Protein 4W5Z (pdb70)

Nearest PDB structures (foldseek):
  4w5z-assembly1_A  TM=1.003E+00  e=8.742E-75  Moritella marina
  4mb5-assembly1_A  TM=9.971E-01  e=8.900E-70  Moritella marina
  4hmc-assembly1_A  TM=9.990E-01  e=1.832E-68  Moritella marina
  3ian-assembly1_A  TM=9.675E-01  e=1.575E-47  Lactococcus lactis subsp. lactis
  4axn-assembly2_B  TM=9.644E-01  e=9.460E-46  Serratia marcescens

Foldseek 3Di:
DDAQDDQFFAEAFEAELDAFDAFPQGWTQGHDQLQVQDLLHQEYEYPAFADDDCVVPQATADDRRCVSVADLVRSLVSQVVSSVSSGAYAHEYADPPRNHADEPVCLVVNLVRRVVCCVSRVHNAYEYEHDPCQLPHHCNLPRVLSNQVVNQVVVVVVPGQRAYEYAAALVQQFAVRSNVSSCVSCPVNHQAYAYALAQPPFDAAQDVPPGRDGLQDQVCLLVRLQPSLVCQCVVPRRGDHDNQLRYAYEAELDCRLGVGRHHPDLVSVLNSQVVCVVVVRHHRYYYYSHSSQLQIAGNVRHGVPNVSCVSGSCVRVVDDGGD

Organism: Moritella marina (NCBI:txid90736)

Sequence (323 aa):
GTITSSQDDDDNNVVVGYWHNWCDGRGYQGGNAPCVELKTTVNPQYNVVNISFMKVYDIAEGRIPTFKLDDPTIALSEAEFIAQIDDTLNSQGRSVLIALGGADAHIELTTRGDEDALAAEIIRLTDLYGFDGLDIDLEQAAITAKDNQFVIPAALKMMVKEEHYRKTGDNFMITMAPEFPYLTANGAYYTPYLTELDGYYDFINPQFYNQGGDGLWIEGVGWIAQNNDALKEEFIYYIADSLINGTRNYHKIPHDKLVFGLPSSNIDAAATGYIQDPQQDLYKAFDRLKAQGQPLRGVMTWSVNWDMGTDAANNSYNQQFIKDYGNFIHNQLPPV

Solvent-accessible surface area: 12689 Å² total; per-residue (Å²): 77,100,31,23,40,21,117,75,13,0,0,0,0,2,0,3,12,82,38,93,17,202,11,129,99,36,1,48,0,38,35,15,54,0,137,75,3,32,89,55,2,20,0,0,0,0,0,22,0,56,9,86,67,149,92,117,34,125,45,0,27,8,112,6,41,103,96,12,90,15,70,66,76,64,0,42,43,6,0,73,63,1,20,96,98,40,10,0,0,0,0,0,0,0,6,75,99,1,112,3,83,0,54,144,50,12,28,94,50,0,6,60,28,1,33,118,0,4,79,86,11,2,1,0,0,0,0,0,13,4,46,124,80,4,3,84,16,136,48,0,50,77,0,0,1,19,0,0,56,76,0,4,82,62,13,94,164,101,72,42,54,0,1,0,0,0,1,0,32,1,31,47,0,38,44,146,12,34,0,12,45,0,3,77,80,0,92,50,51,13,26,1,0,0,0,22,1,8,57,27,27,36,64,16,12,165,11,157,81,62,12,128,0,9,0,74,45,77,92,43,6,31,44,1,0,26,35,0,0,14,0,0,2,57,34,56,101,100,18,42,114,0,40,39,34,53,0,0,1,0,3,2,2,6,76,1,4,3,57,42,6,44,3,110,67,25,93,24,0,66,88,0,12,61,83,0,84,91,75,52,34,54,15,22,1,0,0,0,42,0,0,0,11,1,40,0,26,45,74,79,116,88,73,39,86,59,75,4,2,111,26,6,0,89,40,4,58,122,52,147,82,35,163

Radius of gyration: 18.5 Å; Cα contacts (8 Å, |Δi|>4): 726; chains: 1; bounding box: 41×47×55 Å

Structure (mmCIF, N/CA/C/O backbone):
data_4W5Z
#
_entry.id   4W5Z
#
_cell.length_a   50.691
_cell.length_b   72.686
_cell.length_c   171.169
_cell.angle_alpha   90.000
_cell.angle_beta   90.000
_cell.angle_gamma   90.000
#
_symmetry.space_group_name_H-M   'C 2 2 21'
#
loop_
_entity.id
_entity.type
_entity.pdbx_description
1 polymer 'Chitinase 60'
2 non-polymer 'SODIUM ION'
3 non-polymer (4S)-2-METHYL-2,4-PENTANEDIOL
4 non-polymer 'ACETATE ION'
5 non-polymer 'CHLORIDE ION'
6 water water
#
loop_
_atom_site.group_PDB
_atom_site.id
_atom_site.type_symbol
_atom_site.label_atom_id
_atom_site.label_alt_id
_atom_site.label_comp_id
_atom_site.label_asym_id
_atom_site.label_entity_id
_atom_site.label_seq_id
_atom_site.pdbx_PDB_ins_code
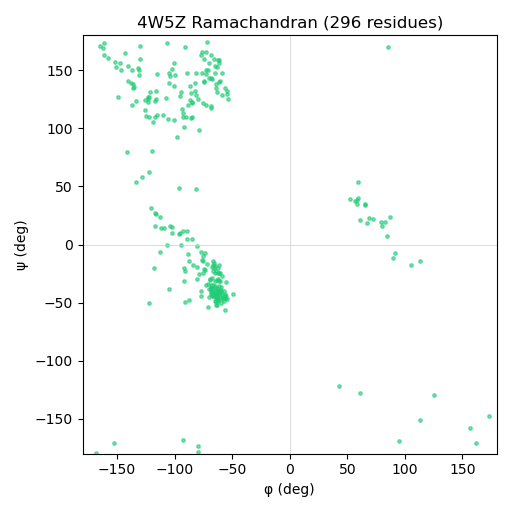_atom_site.Cartn_x
_atom_site.Cartn_y
_atom_site.Cartn_z
_atom_site.occupancy
_atom_site.B_iso_or_equiv
_atom_site.auth_seq_id
_atom_site.auth_comp_id
_atom_site.auth_asym_id
_atom_site.auth_atom_id
_atom_site.pdbx_PDB_model_num
ATOM 1 N N . GLY A 1 23 ? 19.264 11.939 -41.472 1.00 37.37 23 GLY A N 1
ATOM 2 C CA . GLY A 1 23 ? 20.408 12.164 -40.574 1.00 36.65 23 GLY A CA 1
ATOM 3 C C . GLY A 1 23 ? 21.099 10.880 -40.051 1.00 39.58 23 GLY A C 1
ATOM 4 O O . GLY A 1 23 ? 20.885 9.815 -40.621 1.00 44.67 23 GLY A O 1
ATOM 7 N N . THR A 1 24 ? 21.927 10.989 -38.991 1.00 33.16 24 THR A N 1
ATOM 8 C CA . THR A 1 24 ? 22.537 9.824 -38.267 1.00 32.73 24 THR A CA 1
ATOM 9 C C . THR A 1 24 ? 22.127 9.701 -36.816 1.00 28.89 24 THR A C 1
ATOM 10 O O . THR A 1 24 ? 22.258 10.680 -36.041 1.00 27.56 24 THR A O 1
ATOM 21 N N . ILE A 1 25 ? 21.557 8.557 -36.415 1.00 24.11 25 ILE A N 1
ATOM 22 C CA . ILE A 1 25 ? 21.033 8.450 -34.998 1.00 18.85 25 ILE A CA 1
ATOM 23 C C . ILE A 1 25 ? 22.147 8.453 -33.994 1.00 19.58 25 ILE A C 1
ATOM 24 O O . ILE A 1 25 ? 23.028 7.618 -34.022 1.00 22.54 25 ILE A O 1
ATOM 40 N N . THR A 1 26 ? 22.138 9.444 -33.127 1.00 17.62 26 THR A N 1
ATOM 41 C CA . THR A 1 26 ? 23.219 9.730 -32.226 1.00 16.72 26 THR A CA 1
ATOM 42 C C . THR A 1 26 ? 22.631 9.556 -30.791 1.00 16.66 26 THR A C 1
ATOM 43 O O . THR A 1 26 ? 21.814 10.341 -30.357 1.00 18.10 26 THR A O 1
ATOM 54 N N A SER A 1 27 ? 23.032 8.506 -30.089 0.37 16.97 27 SER A N 1
ATOM 55 N N B SER A 1 27 ? 23.037 8.490 -30.107 0.63 17.89 27 SER A N 1
ATOM 56 C CA A SER A 1 27 ? 22.410 8.208 -28.822 0.37 16.65 27 SER A CA 1
ATOM 57 C CA B SER A 1 27 ? 22.443 8.087 -28.857 0.63 17.26 27 SER A CA 1
ATOM 58 C C A SER A 1 27 ? 23.425 8.295 -27.701 0.37 18.42 27 SER A C 1
ATOM 59 C C B SER A 1 27 ? 23.402 8.502 -27.738 0.63 17.18 27 SER A C 1
ATOM 60 O O A SER A 1 27 ? 24.640 8.135 -27.884 0.37 21.21 27 SER A O 1
ATOM 61 O O B SER A 1 27 ? 24.561 8.836 -27.970 0.63 19.58 27 SER A O 1
ATOM 76 N N . GLN A 1 28 ? 22.894 8.522 -26.512 1.00 17.40 28 GLN A N 1
ATOM 77 C CA . GLN A 1 28 ? 23.746 8.807 -25.323 1.00 15.51 28 GLN A CA 1
ATOM 78 C C . GLN A 1 28 ? 24.047 7.635 -24.467 1.00 19.54 28 GLN A C 1
ATOM 79 O O . GLN A 1 28 ? 23.108 7.008 -23.993 1.00 23.87 28 GLN A O 1
ATOM 93 N N . ASP A 1 29 ? 25.313 7.349 -24.223 1.00 19.09 29 ASP A N 1
ATOM 94 C CA A ASP A 1 29 ? 25.677 6.219 -23.406 0.56 23.44 29 ASP A CA 1
ATOM 95 C CA B ASP A 1 29 ? 25.664 6.203 -23.408 0.44 21.27 29 ASP A CA 1
ATOM 96 C C . ASP A 1 29 ? 26.094 6.592 -22.001 1.00 21.07 29 ASP A C 1
ATOM 97 O O . ASP A 1 29 ? 26.301 5.719 -21.137 1.00 25.15 29 ASP A O 1
ATOM 112 N N A ASP A 1 30 ? 26.273 7.875 -21.753 0.52 20.46 30 ASP A N 1
ATOM 113 N N B ASP A 1 30 ? 26.224 7.895 -21.779 0.48 18.44 30 ASP A N 1
ATOM 114 C CA A ASP A 1 30 ? 26.778 8.297 -20.435 0.52 20.48 30 ASP A CA 1
ATOM 115 C CA B ASP A 1 30 ? 26.860 8.453 -20.561 0.48 18.97 30 ASP A CA 1
ATOM 116 C C A ASP A 1 30 ? 25.793 9.293 -19.827 0.52 16.63 30 ASP A C 1
ATOM 117 C C B ASP A 1 30 ? 25.803 9.239 -19.788 0.48 15.49 30 ASP A C 1
ATOM 118 O O A ASP A 1 30 ? 24.608 9.358 -20.252 0.52 18.28 30 ASP A O 1
ATOM 119 O O B ASP A 1 30 ? 24.595 9.124 -20.070 0.48 17.03 30 ASP A O 1
ATOM 136 N N . ASN A 1 31 ? 26.214 10.049 -18.837 1.00 15.85 31 ASN A N 1
ATOM 137 C CA A ASN A 1 31 ? 25.271 10.922 -18.170 0.52 13.75 31 ASN A CA 1
ATOM 138 C CA B ASN A 1 31 ? 25.280 10.939 -18.159 0.48 14.34 31 ASN A CA 1
ATOM 139 C C . ASN A 1 31 ? 24.760 12.006 -19.115 1.00 13.20 31 ASN A C 1
ATOM 140 O O . ASN A 1 31 ? 25.387 12.327 -20.166 1.00 15.21 31 ASN A O 1
ATOM 159 N N . VAL A 1 32 ? 23.632 12.557 -18.751 1.00 13.69 32 VAL A N 1
ATOM 160 C CA . VAL A 1 32 ? 22.959 13.546 -19.571 1.00 13.23 32 VAL A CA 1
ATOM 161 C C . VAL A 1 32 ? 22.548 14.771 -18.869 1.00 13.12 32 VAL A C 1
ATOM 162 O O . VAL A 1 32 ? 22.217 14.704 -17.654 1.00 12.79 32 VAL A O 1
ATOM 175 N N . VAL A 1 33 ? 22.598 15.883 -19.573 1.00 12.62 33 VAL A N 1
ATOM 176 C CA . VAL A 1 33 ? 21.961 17.087 -19.141 1.00 11.31 33 VAL A CA 1
ATOM 177 C C . VAL A 1 33 ? 21.006 17.421 -20.281 1.00 12.31 33 VAL A C 1
ATOM 178 O O . VAL A 1 33 ? 21.437 17.746 -21.397 1.00 12.67 33 VAL A O 1
ATOM 191 N N . VAL A 1 34 ? 19.698 17.278 -20.032 1.00 11.74 34 VAL A N 1
ATOM 192 C CA . VAL A 1 34 ? 18.684 17.378 -21.028 1.00 10.21 34 VAL A CA 1
ATOM 193 C C . VAL A 1 34 ? 18.078 18.775 -20.911 1.00 9.94 34 VAL A C 1
ATOM 194 O O . VAL A 1 34 ? 17.747 19.258 -19.846 1.00 12.02 34 VAL A O 1
ATOM 207 N N . GLY A 1 35 ? 17.867 19.413 -22.065 1.00 10.83 35 GLY A N 1
ATOM 208 C CA . GLY A 1 35 ? 17.148 20.653 -22.099 1.00 11.34 35 GLY A CA 1
ATOM 209 C C . GLY A 1 35 ? 16.135 20.721 -23.215 1.00 10.23 35 GLY A C 1
ATOM 210 O O . GLY A 1 35 ? 16.434 20.315 -24.342 1.00 12.61 35 GLY A O 1
ATOM 214 N N . TYR A 1 36 ? 14.976 21.242 -22.923 1.00 11.18 36 TYR A N 1
ATOM 215 C CA . TYR A 1 36 ? 13.938 21.433 -23.915 1.00 10.23 36 TYR A CA 1
ATOM 216 C C . TYR A 1 36 ? 14.199 22.717 -24.707 1.00 10.35 36 TYR A C 1
ATOM 217 O O . TYR A 1 36 ? 14.636 23.748 -24.167 1.00 12.12 36 TYR A O 1
ATOM 235 N N . TRP A 1 37 ? 13.812 22.689 -25.986 1.00 11.13 37 TRP A N 1
ATOM 236 C CA . TRP A 1 37 ? 13.960 23.803 -26.908 1.00 11.17 37 TRP A CA 1
ATOM 237 C C . TRP A 1 37 ? 12.618 24.167 -27.461 1.00 11.27 37 TRP A C 1
ATOM 238 O O . TRP A 1 37 ? 11.908 23.299 -27.992 1.00 12.65 37 TRP A O 1
ATOM 259 N N . HIS A 1 38 ? 12.224 25.416 -27.274 1.00 11.26 38 HIS A N 1
ATOM 260 C CA . HIS A 1 38 ? 10.901 25.925 -27.672 1.00 12.02 38 HIS A CA 1
ATOM 261 C C . HIS A 1 38 ? 10.791 26.154 -29.168 1.00 12.91 38 HIS A C 1
ATOM 262 O O . HIS A 1 38 ? 11.527 26.956 -29.691 1.00 13.27 38 HIS A O 1
ATOM 276 N N . ASN A 1 39 ? 9.854 25.504 -29.817 1.00 13.31 39 ASN A N 1
ATOM 277 C CA . ASN A 1 39 ? 9.516 25.856 -31.209 1.00 13.56 39 ASN A CA 1
ATOM 278 C C . ASN A 1 39 ? 8.581 27.044 -31.263 1.00 13.86 39 ASN A C 1
ATOM 279 O O . ASN A 1 39 ? 7.574 27.038 -31.957 1.00 14.53 39 ASN A O 1
ATOM 290 N N . TRP A 1 40 ? 8.909 28.110 -30.520 1.00 14.60 40 TRP A N 1
ATOM 291 C CA . TRP A 1 40 ? 8.152 29.352 -30.566 1.00 14.40 40 TRP A CA 1
ATOM 292 C C . TRP A 1 40 ? 9.008 30.415 -29.925 1.00 14.73 40 TRP A C 1
ATOM 293 O O . TRP A 1 40 ? 9.974 30.143 -29.269 1.00 15.16 40 TRP A O 1
ATOM 314 N N . CYS A 1 41 ? 8.537 31.635 -30.070 1.00 14.96 41 CYS A N 1
ATOM 315 C CA . CYS A 1 41 ? 9.273 32.819 -29.585 1.00 16.99 41 CYS A CA 1
ATOM 316 C C . CYS A 1 41 ? 8.566 33.546 -28.499 1.00 17.40 41 CYS A C 1
ATOM 317 O O . CYS A 1 41 ? 7.365 33.673 -28.492 1.00 19.51 41 CYS A O 1
ATOM 324 N N . ASP A 1 42 ? 9.368 34.100 -27.601 1.00 17.40 42 ASP A N 1
ATOM 325 C CA . ASP A 1 42 ? 8.912 35.107 -26.640 1.00 17.91 42 ASP A CA 1
ATOM 326 C C . ASP A 1 42 ? 7.784 34.588 -25.745 1.00 18.90 42 ASP A C 1
ATOM 327 O O . ASP A 1 42 ? 6.726 35.217 -25.560 1.00 21.25 42 ASP A O 1
ATOM 336 N N . GLY A 1 43 ? 8.048 33.459 -25.116 1.00 17.84 43 GLY A N 1
ATOM 337 C CA . GLY A 1 43 ? 7.096 32.979 -24.121 1.00 21.10 43 GLY A CA 1
ATOM 338 C C . GLY A 1 43 ? 7.181 33.798 -22.841 1.00 19.78 43 GLY A C 1
ATOM 339 O O . GLY A 1 43 ? 8.252 34.130 -22.371 1.00 17.27 43 GLY A O 1
ATOM 343 N N . ARG A 1 44 ? 6.057 34.102 -22.220 1.00 20.44 44 ARG A N 1
ATOM 344 C CA . ARG A 1 44 ? 6.028 34.823 -20.965 1.00 21.05 44 ARG A CA 1
ATOM 345 C C . ARG A 1 44 ? 6.168 33.873 -19.768 1.00 18.34 44 ARG A C 1
ATOM 346 O O . ARG A 1 44 ? 5.557 32.867 -19.744 1.00 20.23 44 ARG A O 1
ATOM 367 N N . GLY A 1 45 ? 6.966 34.243 -18.799 1.00 16.12 45 GLY A N 1
ATOM 368 C CA . GLY A 1 45 ? 7.279 33.413 -17.687 1.00 15.42 45 GLY A CA 1
ATOM 369 C C . GLY A 1 45 ? 6.342 33.589 -16.518 1.00 15.40 45 GLY A C 1
ATOM 370 O O . GLY A 1 45 ? 5.531 34.561 -16.410 1.00 17.84 45 GLY A O 1
ATOM 374 N N . TYR A 1 46 ? 6.480 32.696 -15.555 1.00 15.43 46 TYR A N 1
ATOM 375 C CA . TYR A 1 46 ? 5.677 32.725 -14.358 1.00 15.67 46 TYR A CA 1
ATOM 376 C C . TYR A 1 46 ? 5.940 33.944 -13.484 1.00 17.80 46 TYR A C 1
ATOM 377 O O . TYR A 1 46 ? 5.108 34.275 -12.624 1.00 19.31 46 TYR A O 1
ATOM 395 N N . GLN A 1 47 ? 7.082 34.576 -13.653 1.00 16.27 47 GLN A N 1
ATOM 396 C CA . GLN A 1 47 ? 7.356 35.815 -12.946 1.00 17.39 47 GLN A CA 1
ATOM 397 C C . GLN A 1 47 ? 7.537 36.962 -13.903 1.00 17.28 47 GLN A C 1
ATOM 398 O O . GLN A 1 47 ? 8.155 37.957 -13.577 1.00 17.14 47 GLN A O 1
ATOM 412 N N . GLY A 1 48 ? 6.922 36.879 -15.060 1.00 16.35 48 GLY A N 1
ATOM 413 C CA . GLY A 1 48 ? 6.887 37.960 -16.003 1.00 17.20 48 GLY A CA 1
ATOM 414 C C . GLY A 1 48 ? 8.077 38.118 -16.954 1.00 17.05 48 GLY A C 1
ATOM 415 O O . GLY A 1 48 ? 8.108 39.116 -17.711 1.00 18.76 48 GLY A O 1
ATOM 419 N N . GLY A 1 49 ? 9.021 37.150 -16.970 1.00 16.34 49 GLY A N 1
ATOM 420 C CA . GLY A 1 49 ? 10.183 37.169 -17.826 1.00 15.90 49 GLY A CA 1
ATOM 421 C C . GLY A 1 49 ? 9.788 36.707 -19.206 1.00 13.79 49 GLY A C 1
ATOM 422 O O . GLY A 1 49 ? 8.616 36.526 -19.534 1.00 16.17 49 GLY A O 1
ATOM 426 N N . ASN A 1 50 ? 10.817 36.553 -20.018 1.00 14.78 50 ASN A N 1
ATOM 427 C CA . ASN A 1 50 ? 10.655 36.217 -21.414 1.00 15.05 50 ASN A CA 1
ATOM 428 C C . ASN A 1 50 ? 11.637 35.152 -21.827 1.00 14.63 50 ASN A C 1
ATOM 429 O O . ASN A 1 50 ? 12.787 35.249 -21.523 1.00 13.75 50 ASN A O 1
ATOM 440 N N . ALA A 1 51 ? 11.120 34.173 -22.558 1.00 14.10 51 ALA A N 1
ATOM 441 C CA . ALA A 1 51 ? 11.935 33.065 -23.157 1.00 14.66 51 ALA A CA 1
ATOM 442 C C . ALA A 1 51 ? 12.041 33.323 -24.651 1.00 12.83 51 ALA A C 1
ATOM 443 O O . ALA A 1 51 ? 11.055 33.162 -25.356 1.00 14.34 51 ALA A O 1
ATOM 450 N N . PRO A 1 52 ? 13.196 33.718 -25.152 1.00 13.49 52 PRO A N 1
ATOM 451 C CA . PRO A 1 52 ? 13.270 33.976 -26.598 1.00 15.61 52 PRO A CA 1
ATOM 452 C C . PRO A 1 52 ? 13.285 32.680 -27.347 1.00 12.62 52 PRO A C 1
ATOM 453 O O . PRO A 1 52 ? 13.616 31.640 -26.765 1.00 14.60 52 PRO A O 1
ATOM 464 N N . CYS A 1 53 ? 12.950 32.693 -28.608 1.00 15.58 53 CYS A N 1
ATOM 465 C CA . CYS A 1 53 ? 13.403 31.567 -29.446 1.00 15.34 53 CYS A CA 1
ATOM 466 C C . CYS A 1 53 ? 14.912 31.727 -29.617 1.00 14.57 53 CYS A C 1
ATOM 467 O O . CYS A 1 53 ? 15.453 32.841 -29.677 1.00 18.59 53 CYS A O 1
ATOM 474 N N . VAL A 1 54 ? 15.600 30.621 -29.773 1.00 15.18 54 VAL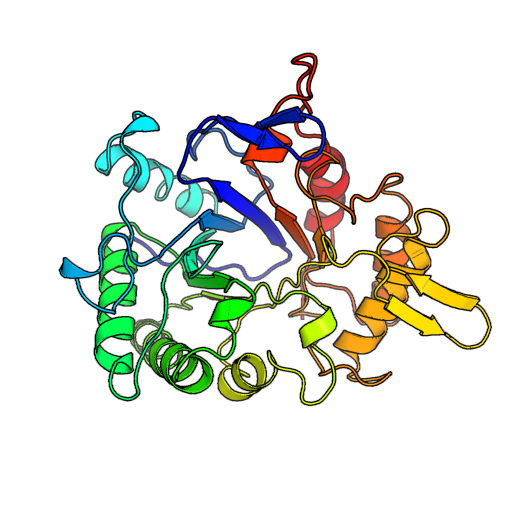 A N 1
ATOM 475 C CA . VAL A 1 54 ? 17.039 30.566 -29.958 1.00 14.80 54 VAL A CA 1
ATOM 476 C C . VAL A 1 54 ? 17.359 29.569 -31.031 1.00 14.12 54 VAL A C 1
ATOM 477 O O . VAL A 1 54 ? 16.622 28.563 -31.198 1.00 14.33 54 VAL A O 1
ATOM 490 N N . GLU A 1 55 ? 18.456 29.792 -31.751 1.00 15.27 55 GLU A N 1
ATOM 491 C CA . GLU A 1 55 ? 18.936 28.804 -32.701 1.00 16.81 55 GLU A CA 1
ATOM 492 C C . GLU A 1 55 ? 19.547 27.616 -31.973 1.00 16.12 55 GLU A C 1
ATOM 493 O O . GLU A 1 55 ? 20.037 27.730 -30.862 1.00 16.17 55 GLU A O 1
ATOM 505 N N . LEU A 1 56 ? 19.475 26.446 -32.552 1.00 15.11 56 LEU A N 1
ATOM 506 C CA . LEU A 1 56 ? 20.078 25.279 -31.894 1.00 15.36 56 LEU A CA 1
ATOM 507 C C . LEU A 1 56 ? 21.546 25.419 -31.699 1.00 15.88 56 LEU A C 1
ATOM 508 O O . LEU A 1 56 ? 22.076 24.964 -30.696 1.00 17.23 56 LEU A O 1
ATOM 524 N N . LYS A 1 57 ? 22.193 26.129 -32.617 1.00 15.56 57 LYS A N 1
ATOM 525 C CA . LYS A 1 57 ? 23.646 26.356 -32.545 1.00 15.89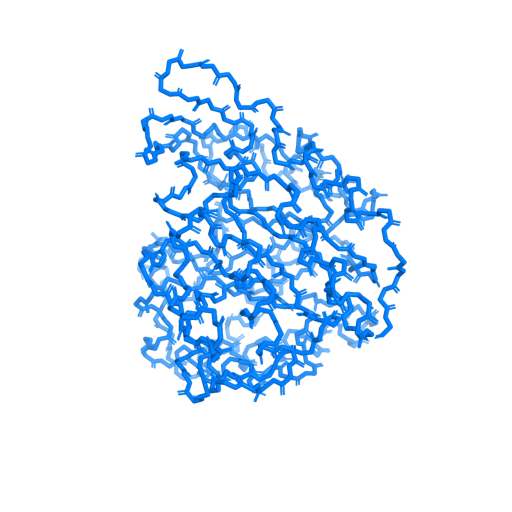 57 LYS A CA 1
ATOM 526 C C . LYS A 1 57 ? 24.066 27.209 -31.403 1.00 16.18 57 LYS A C 1
ATOM 527 O O . LYS A 1 57 ? 25.223 27.234 -31.059 1.00 18.12 57 LYS A O 1
ATOM 546 N N A THR A 1 58 ? 23.105 27.866 -30.784 0.62 15.17 58 THR A N 1
ATOM 547 N N B THR A 1 58 ? 23.145 27.916 -30.782 0.38 16.01 58 THR A N 1
ATOM 548 C CA A THR A 1 58 ? 23.372 28.790 -29.703 0.62 15.15 58 THR A CA 1
ATOM 549 C CA B THR A 1 58 ? 23.549 28.754 -29.671 0.38 15.42 58 THR A CA 1
ATOM 550 C C A THR A 1 58 ? 23.255 28.030 -28.380 0.62 13.73 58 THR A C 1
ATOM 551 C C B THR A 1 58 ? 23.208 28.077 -28.343 0.38 16.11 58 THR A C 1
ATOM 552 O O A THR A 1 58 ? 23.725 28.469 -27.369 0.62 14.84 58 THR A O 1
ATOM 553 O O B THR A 1 58 ? 23.490 28.632 -27.291 0.38 18.55 58 THR A O 1
ATOM 574 N N . VAL A 1 59 ? 22.614 26.884 -28.364 1.00 14.22 59 VAL A N 1
ATOM 575 C CA . VAL A 1 59 ? 22.360 26.199 -27.099 1.00 14.18 59 VAL A CA 1
ATOM 576 C C . VAL A 1 59 ? 23.678 25.705 -26.484 1.00 13.56 59 VAL A C 1
ATOM 577 O O . VAL A 1 59 ? 24.526 25.144 -27.172 1.00 15.09 59 VAL A O 1
ATOM 590 N N . ASN A 1 60 ? 23.850 25.868 -25.208 1.00 13.59 60 ASN A N 1
ATOM 591 C CA . ASN A 1 60 ? 25.079 25.497 -24.572 1.00 13.52 60 ASN A CA 1
ATOM 592 C C . ASN A 1 60 ? 25.419 24.013 -24.827 1.00 13.50 60 ASN A C 1
ATOM 593 O O . ASN A 1 60 ? 24.560 23.164 -24.691 1.00 13.79 60 ASN A O 1
ATOM 604 N N . PRO A 1 61 ? 26.690 23.737 -25.181 1.00 13.16 61 PRO A N 1
ATOM 605 C CA . PRO A 1 61 ? 27.035 22.376 -25.547 1.00 14.02 61 PRO A CA 1
ATOM 606 C C . PRO A 1 61 ? 26.949 21.388 -24.390 1.00 13.23 61 PRO A C 1
ATOM 607 O O . PRO A 1 61 ? 26.889 20.151 -24.662 1.00 15.18 61 PRO A O 1
ATOM 618 N N . GLN A 1 62 ? 26.863 21.869 -23.135 1.00 12.68 62 GLN A N 1
ATOM 619 C CA . GLN A 1 62 ? 26.671 20.917 -22.054 1.00 13.24 62 GLN A CA 1
ATOM 620 C C . GLN A 1 62 ? 25.266 20.370 -21.976 1.00 12.42 62 GLN A C 1
ATOM 621 O O . GLN A 1 62 ? 25.040 19.393 -21.241 1.00 12.84 62 GLN A O 1
ATOM 635 N N . TYR A 1 63 ? 24.323 20.948 -22.735 1.00 11.88 63 TYR A N 1
ATOM 636 C CA . TYR A 1 63 ? 23.079 20.269 -22.985 1.00 10.88 63 TYR A CA 1
ATOM 637 C C . TYR A 1 63 ? 23.315 19.240 -24.050 1.00 11.18 63 TYR A C 1
ATOM 638 O O . TYR A 1 63 ? 23.387 19.573 -25.242 1.00 13.19 63 TYR A O 1
ATOM 656 N N . ASN A 1 64 ? 23.507 17.993 -23.665 1.00 11.84 64 ASN A N 1
ATOM 657 C CA . ASN A 1 64 ? 23.813 16.938 -24.615 1.00 12.09 64 ASN A CA 1
ATOM 658 C C . ASN A 1 64 ? 22.617 16.147 -25.097 1.00 12.27 64 ASN A C 1
ATOM 659 O O . ASN A 1 64 ? 22.778 15.275 -25.953 1.00 13.32 64 ASN A O 1
ATOM 670 N N . VAL A 1 65 ? 21.448 16.488 -24.609 1.00 11.05 65 VAL A N 1
ATOM 671 C CA . VAL A 1 65 ? 20.197 16.060 -25.156 1.00 10.79 65 VAL A CA 1
ATOM 672 C C . VAL A 1 65 ? 19.336 17.319 -25.241 1.00 11.31 65 VAL A C 1
ATOM 673 O O . VAL A 1 65 ? 19.088 17.952 -24.230 1.00 12.46 65 VAL A O 1
ATOM 686 N N . VAL A 1 66 ? 18.855 17.622 -26.446 1.00 11.49 66 VAL A N 1
ATOM 687 C CA . VAL A 1 66 ? 18.046 18.799 -26.636 1.00 10.34 66 VAL A CA 1
ATOM 688 C C . VAL A 1 66 ? 16.730 18.323 -27.234 1.00 11.35 66 VAL A C 1
ATOM 689 O O . VAL A 1 66 ? 16.742 17.628 -28.259 1.00 12.14 66 VAL A O 1
ATOM 702 N N . ASN A 1 67 ? 15.627 18.696 -26.617 1.00 11.06 67 ASN A N 1
ATOM 703 C CA . ASN A 1 67 ? 14.301 18.154 -26.962 1.00 11.17 67 ASN A CA 1
ATOM 704 C C . ASN A 1 67 ? 13.487 19.230 -27.623 1.00 11.51 67 ASN A C 1
ATOM 705 O O . ASN A 1 67 ? 13.024 20.183 -27.008 1.00 11.47 67 ASN A O 1
ATOM 716 N N . ILE A 1 68 ? 13.238 19.011 -28.915 1.00 11.21 68 ILE A N 1
ATOM 717 C CA . ILE A 1 68 ? 12.502 19.931 -29.752 1.00 11.63 68 ILE A CA 1
ATOM 718 C C . ILE A 1 68 ? 11.024 19.870 -29.356 1.00 12.63 68 ILE A C 1
ATOM 719 O O . ILE A 1 68 ? 10.397 18.803 -29.456 1.00 12.80 68 ILE A O 1
ATOM 735 N N . SER A 1 69 ? 10.453 21.003 -28.925 1.00 11.19 69 SER A N 1
ATOM 736 C CA . SER A 1 69 ? 9.159 21.038 -28.318 1.00 11.53 69 SER A CA 1
ATOM 737 C C . SER A 1 69 ? 8.204 21.839 -29.211 1.00 11.22 69 SER A C 1
ATOM 738 O O . SER A 1 69 ? 8.401 23.048 -29.298 1.00 13.68 69 SER A O 1
ATOM 746 N N . PHE A 1 70 ? 7.207 21.247 -29.842 1.00 12.16 70 PHE A N 1
ATOM 747 C CA . PHE A 1 70 ? 6.677 19.914 -29.650 1.00 11.47 70 PHE A CA 1
ATOM 748 C C . PHE A 1 70 ? 6.153 19.340 -30.938 1.00 12.54 70 PHE A C 1
ATOM 749 O O . PHE A 1 70 ? 5.663 20.072 -31.808 1.00 14.19 70 PHE A O 1
ATOM 766 N N . MET A 1 71 ? 6.099 18.042 -30.999 1.00 13.12 71 MET A N 1
ATOM 767 C CA . MET A 1 71 ? 5.321 17.276 -31.962 1.00 12.64 71 MET A CA 1
ATOM 768 C C . MET A 1 71 ? 3.890 17.270 -31.452 1.00 12.91 71 MET A C 1
ATOM 769 O O . MET A 1 71 ? 3.639 16.829 -30.310 1.00 13.52 71 MET A O 1
ATOM 783 N N . LYS A 1 72 ? 2.904 17.693 -32.261 1.00 12.31 72 LYS A N 1
ATOM 784 C CA . LYS A 1 72 ? 1.559 17.915 -31.822 1.00 14.06 72 LYS A CA 1
ATOM 785 C C . LYS A 1 72 ? 0.630 17.932 -33.011 1.00 13.56 72 LYS A C 1
ATOM 786 O O . LYS A 1 72 ? 1.102 17.884 -34.174 1.00 14.17 72 LYS A O 1
ATOM 805 N N . VAL A 1 73 ? -0.677 17.989 -32.771 1.00 14.21 73 VAL A N 1
ATOM 806 C CA . VAL A 1 73 ? -1.601 18.271 -33.830 1.00 15.07 73 VAL A CA 1
ATOM 807 C C . VAL A 1 73 ? -1.741 19.746 -33.957 1.00 14.85 73 VAL A C 1
ATOM 808 O O . VAL A 1 73 ? -2.103 20.472 -32.998 1.00 19.18 73 VAL A O 1
ATOM 821 N N . TYR A 1 74 ? -1.486 20.218 -35.168 1.00 15.83 74 TYR A N 1
ATOM 822 C CA . TYR A 1 74 ? -1.643 21.633 -35.446 1.00 18.25 74 TYR A CA 1
ATOM 823 C C . TYR A 1 74 ? -3.011 22.027 -35.970 1.00 19.17 74 TYR A C 1
ATOM 824 O O . TYR A 1 74 ? -3.431 23.167 -35.774 1.00 21.28 74 TYR A O 1
ATOM 842 N N . ASP A 1 75 ? -3.666 21.159 -36.683 1.00 19.49 75 ASP A N 1
ATOM 843 C CA . ASP A 1 75 ? -4.966 21.463 -37.240 1.00 22.30 75 ASP A CA 1
ATOM 844 C C . ASP A 1 75 ? -5.739 20.185 -37.309 1.00 22.28 75 ASP A C 1
ATOM 845 O O . ASP A 1 75 ? -5.300 19.254 -37.888 1.00 21.72 75 ASP A O 1
ATOM 854 N N . ILE A 1 76 ? -6.920 20.174 -36.763 1.00 23.85 76 ILE A N 1
ATOM 855 C CA . ILE A 1 76 ? -7.705 18.948 -36.811 1.00 27.49 76 ILE A CA 1
ATOM 856 C C . ILE A 1 76 ? -8.000 18.521 -38.240 1.00 23.16 76 ILE A C 1
ATOM 857 O O . ILE A 1 76 ? -8.249 17.324 -38.463 1.00 25.79 76 ILE A O 1
ATOM 873 N N . ALA A 1 77 ? -7.998 19.438 -39.233 1.00 25.00 77 ALA A N 1
ATOM 874 C CA . ALA A 1 77 ? -8.184 19.063 -40.621 1.00 27.51 77 ALA A CA 1
ATOM 875 C C . ALA A 1 77 ? -7.099 18.133 -41.102 1.00 24.75 77 ALA A C 1
ATOM 876 O O . ALA A 1 77 ? -7.274 17.457 -42.119 1.00 26.57 77 ALA A O 1
ATOM 883 N N . GLU A 1 78 ? -5.981 18.081 -40.376 1.00 21.57 78 GLU A N 1
ATOM 884 C CA . GLU A 1 78 ? -4.904 17.189 -40.763 1.00 23.46 78 GLU A CA 1
ATOM 885 C C . GLU A 1 78 ? -5.049 15.813 -40.154 1.00 20.80 78 GLU A C 1
ATOM 886 O O . GLU A 1 78 ? -4.280 14.891 -40.511 1.00 24.92 78 GLU A O 1
ATOM 898 N N . GLY A 1 79 ? -6.017 15.675 -39.247 1.00 19.73 79 GLY A N 1
ATOM 899 C CA . GLY A 1 79 ? -6.295 14.406 -38.601 1.00 20.99 79 GLY A CA 1
ATOM 900 C C . GLY A 1 79 ? -5.618 14.232 -37.302 1.00 18.20 79 GLY A C 1
ATOM 901 O O . GLY A 1 79 ? -4.966 15.154 -36.779 1.00 21.35 79 GLY A O 1
ATOM 905 N N . ARG A 1 80 ? -5.676 13.018 -36.808 1.00 18.09 80 ARG A N 1
ATOM 906 C CA . ARG A 1 80 ? -5.262 12.723 -35.464 1.00 18.32 80 ARG A CA 1
ATOM 907 C C . ARG A 1 80 ? -3.779 12.572 -35.266 1.00 15.06 80 ARG A C 1
ATOM 908 O O . ARG A 1 80 ? -3.321 12.601 -34.132 1.00 16.40 80 ARG A O 1
ATOM 929 N N . ILE A 1 81 ? -3.002 12.324 -36.296 1.00 14.79 81 ILE A N 1
ATOM 930 C CA . ILE A 1 81 ? -1.634 11.929 -36.074 1.00 14.48 81 ILE A CA 1
ATOM 931 C C . ILE A 1 81 ? -0.827 13.201 -35.914 1.00 15.10 81 ILE A C 1
ATOM 932 O O . ILE A 1 81 ? -0.811 14.072 -36.794 1.00 16.54 81 ILE A O 1
ATOM 948 N N . PRO A 1 82 ? -0.132 13.380 -34.790 1.00 14.72 82 PRO A N 1
ATOM 949 C CA . PRO A 1 82 ? 0.667 14.578 -34.595 1.00 14.99 82 PRO A CA 1
ATOM 950 C C . PRO A 1 82 ? 1.872 14.623 -35.526 1.00 15.60 82 PRO A C 1
ATOM 951 O O . PRO A 1 82 ? 2.300 13.601 -36.055 1.00 16.94 82 PRO A O 1
ATOM 962 N N . THR A 1 83 ? 2.441 15.807 -35.665 1.00 14.80 83 THR A N 1
ATOM 963 C CA . THR A 1 83 ? 3.559 16.019 -36.570 1.00 15.04 83 THR A CA 1
ATOM 964 C C . THR A 1 83 ? 4.374 17.163 -36.051 1.00 13.25 83 THR A C 1
ATOM 965 O O . THR A 1 83 ? 4.168 17.645 -34.930 1.00 13.91 83 THR A O 1
ATOM 976 N N . PHE A 1 84 ? 5.311 17.611 -36.832 1.00 14.82 84 PHE A N 1
ATOM 977 C CA . PHE A 1 84 ? 6.194 18.709 -36.478 1.00 14.66 84 PHE A CA 1
ATOM 978 C C . PHE A 1 84 ? 6.325 19.648 -37.636 1.00 14.72 84 PHE A C 1
ATOM 979 O O . PHE A 1 84 ? 6.566 19.201 -38.787 1.00 17.55 84 PHE A O 1
ATOM 996 N N . LYS A 1 85 ? 6.235 20.927 -37.343 1.00 16.06 85 LYS A N 1
ATOM 997 C CA . LYS A 1 85 ? 6.510 21.987 -38.303 1.00 17.85 85 LYS A CA 1
ATOM 998 C C . LYS A 1 85 ? 7.340 23.075 -37.618 1.00 15.98 85 LYS A C 1
ATOM 999 O O . LYS A 1 85 ? 6.883 23.623 -36.608 1.00 15.64 85 LYS A O 1
ATOM 1018 N N . LEU A 1 86 ? 8.530 23.340 -38.133 1.00 15.79 86 LEU A N 1
ATOM 1019 C CA . LEU A 1 86 ? 9.359 24.366 -37.562 1.00 14.76 86 LEU A CA 1
ATOM 1020 C C . LEU A 1 86 ? 8.640 25.680 -37.666 1.00 15.06 86 LEU A C 1
ATOM 1021 O O . LEU A 1 86 ? 8.122 26.076 -38.734 1.00 17.27 86 LEU A O 1
ATOM 1037 N N A ASP A 1 87 ? 8.596 26.408 -36.556 0.50 17.30 87 ASP A N 1
ATOM 1038 N N B ASP A 1 87 ? 8.569 26.426 -36.597 0.50 17.40 87 ASP A N 1
ATOM 1039 C CA A ASP A 1 87 ? 7.846 27.648 -36.561 0.50 18.62 87 ASP A CA 1
ATOM 1040 C CA B ASP A 1 87 ? 7.854 27.684 -36.586 0.50 18.74 87 ASP A CA 1
ATOM 1041 C C A ASP A 1 87 ? 8.589 28.723 -37.354 0.50 18.13 87 ASP A C 1
ATOM 1042 C C B ASP A 1 87 ? 8.617 28.733 -37.403 0.50 18.21 87 ASP A C 1
ATOM 1043 O O A ASP A 1 87 ? 9.736 29.048 -37.022 0.50 19.35 87 ASP A O 1
ATOM 1044 O O B ASP A 1 87 ? 9.734 28.990 -37.175 0.50 19.84 87 ASP A O 1
ATOM 1061 N N . PRO A 1 88 ? 7.944 29.289 -38.390 1.00 21.84 88 PRO A N 1
ATOM 1062 C CA . PRO A 1 88 ? 8.605 30.267 -39.239 1.00 25.84 88 PRO A CA 1
ATOM 1063 C C . PRO A 1 88 ? 9.101 31.507 -38.481 1.00 24.96 88 PRO A C 1
ATOM 1064 O O . PRO A 1 88 ? 9.969 32.229 -38.970 1.00 27.32 88 PRO A O 1
ATOM 1075 N N . THR A 1 89 ? 8.529 31.788 -37.317 1.00 24.20 89 THR A N 1
ATOM 1076 C CA . THR A 1 89 ? 8.909 32.969 -36.571 1.00 24.84 89 THR A CA 1
ATOM 1077 C C . THR A 1 89 ? 10.322 32.894 -36.040 1.00 23.31 89 THR A C 1
ATOM 1078 O O . THR A 1 89 ? 10.927 33.914 -35.746 1.00 25.25 89 THR A O 1
ATOM 1089 N N . ILE A 1 90 ? 10.858 31.702 -35.958 1.00 21.35 90 ILE A N 1
ATOM 1090 C CA . ILE A 1 90 ? 12.253 31.499 -35.510 1.00 22.71 90 ILE A CA 1
ATOM 1091 C C . ILE A 1 90 ? 13.277 31.945 -36.534 1.00 25.98 90 ILE A C 1
ATOM 1092 O O . ILE A 1 90 ? 14.456 32.166 -36.194 1.00 27.94 90 ILE A O 1
ATOM 1108 N N . ALA A 1 91 ? 12.833 32.113 -37.776 1.00 24.67 91 ALA A N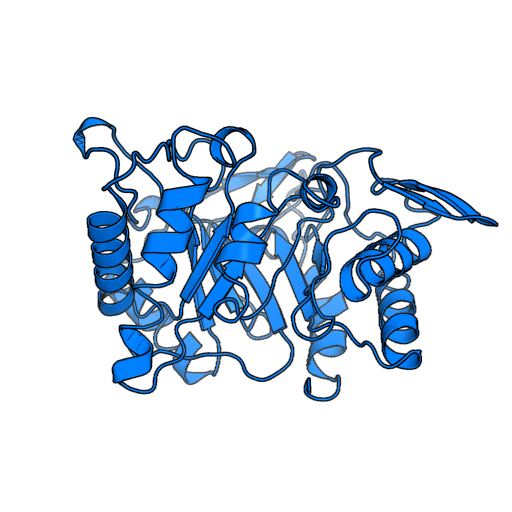 1
ATOM 1109 C CA . ALA A 1 91 ? 13.659 32.759 -38.837 1.00 27.18 91 ALA A CA 1
ATOM 1110 C C . ALA A 1 91 ? 14.857 31.921 -39.141 1.00 29.53 91 ALA A C 1
ATOM 1111 O O . ALA A 1 91 ? 15.954 32.428 -39.401 1.00 34.38 91 ALA A O 1
ATOM 1118 N N . LEU A 1 92 ? 14.632 30.615 -39.057 1.00 27.57 92 LEU A N 1
ATOM 1119 C CA . LEU A 1 92 ? 15.628 29.622 -39.384 1.00 27.16 92 LEU A CA 1
ATOM 1120 C C . LEU A 1 92 ? 14.996 28.761 -40.479 1.00 27.59 92 LEU A C 1
ATOM 1121 O O . LEU A 1 92 ? 13.805 28.360 -40.351 1.00 27.06 92 LEU A O 1
ATOM 1137 N N . SER A 1 93 ? 15.677 28.582 -41.599 1.00 30.06 93 SER A N 1
ATOM 1138 C CA . SER A 1 93 ? 15.121 27.745 -42.643 1.00 28.00 93 SER A CA 1
ATOM 1139 C C . SER A 1 93 ? 15.145 26.268 -42.168 1.00 26.21 93 SER A C 1
ATOM 1140 O O . SER A 1 93 ? 15.894 25.878 -41.296 1.00 23.53 93 SER A O 1
ATOM 1148 N N . GLU A 1 94 ? 14.281 25.447 -42.719 1.00 24.30 94 GLU A N 1
ATOM 1149 C CA . GLU A 1 94 ? 14.372 24.028 -42.406 1.00 22.36 94 GLU A CA 1
ATOM 1150 C C . GLU A 1 94 ? 15.722 23.383 -42.713 1.00 20.63 94 GLU A C 1
ATOM 1151 O O . GLU A 1 94 ? 16.214 22.594 -41.910 1.00 19.55 94 GLU A O 1
ATOM 1163 N N . ALA A 1 95 ? 16.345 23.740 -43.847 1.00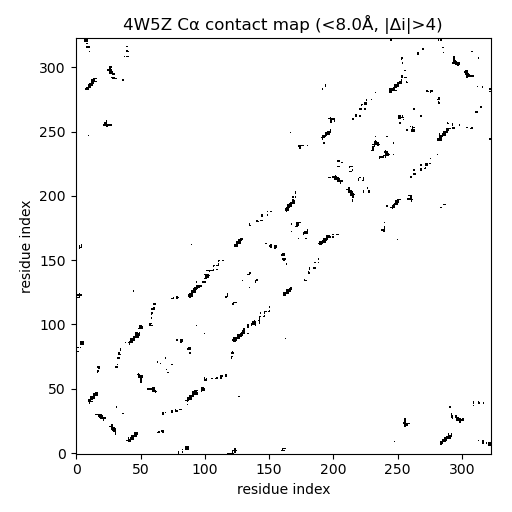 20.19 95 ALA A N 1
ATOM 1164 C CA . ALA A 1 95 ? 17.629 23.197 -44.163 1.00 20.22 95 ALA A CA 1
ATOM 1165 C C . ALA A 1 95 ? 18.628 23.620 -43.105 1.00 19.15 95 ALA A C 1
ATOM 1166 O O . ALA A 1 95 ? 19.491 22.830 -42.703 1.00 19.17 95 ALA A O 1
ATOM 1173 N N . GLU A 1 96 ? 18.575 24.883 -42.635 1.00 21.00 96 GLU A N 1
ATOM 1174 C CA . GLU A 1 96 ? 19.525 25.291 -41.644 1.00 21.42 96 GLU A CA 1
ATOM 1175 C C . GLU A 1 96 ? 19.248 24.616 -40.311 1.00 20.58 96 GLU A C 1
ATOM 1176 O O . GLU A 1 96 ? 20.188 24.253 -39.584 1.00 17.74 96 GLU A O 1
ATOM 1188 N N . PHE A 1 97 ? 17.987 24.444 -39.924 1.00 17.68 97 PHE A N 1
ATOM 1189 C CA . PHE A 1 97 ? 17.659 23.704 -38.718 1.00 16.75 97 PHE A CA 1
ATOM 1190 C C . PHE A 1 97 ? 18.253 22.288 -38.768 1.00 17.02 97 PHE A C 1
ATOM 1191 O O . PHE A 1 97 ? 18.888 21.828 -37.826 1.00 17.66 97 PHE A O 1
ATOM 1208 N N . ILE A 1 98 ? 18.072 21.637 -39.897 1.00 16.41 98 ILE A N 1
ATOM 1209 C CA . ILE A 1 98 ? 18.606 20.288 -40.091 1.00 17.00 98 ILE A CA 1
ATOM 1210 C C . ILE A 1 98 ? 20.133 20.291 -39.997 1.00 15.42 98 ILE A C 1
ATOM 1211 O O . ILE A 1 98 ? 20.756 19.375 -39.416 1.00 17.31 98 ILE A O 1
ATOM 1227 N N . ALA A 1 99 ? 20.788 21.305 -40.604 1.00 15.34 99 ALA A N 1
ATOM 1228 C CA . ALA A 1 99 ? 22.236 21.440 -40.530 1.00 16.65 99 ALA A CA 1
ATOM 1229 C C . ALA A 1 99 ? 22.689 21.597 -39.085 1.00 15.38 99 ALA A C 1
ATOM 1230 O O . ALA A 1 99 ? 23.751 21.105 -38.732 1.00 17.38 99 ALA A O 1
ATOM 1237 N N . GLN A 1 100 ? 21.951 22.364 -38.293 1.00 14.74 100 GLN A N 1
ATOM 1238 C CA . GLN A 1 100 ? 22.322 22.564 -36.896 1.00 15.47 100 GLN A CA 1
ATOM 1239 C C . GLN A 1 100 ? 22.155 21.291 -36.078 1.00 15.26 100 GLN A C 1
ATOM 1240 O O . GLN A 1 100 ? 22.958 21.029 -35.164 1.00 15.30 100 GLN A O 1
ATOM 1254 N N . ILE A 1 101 ? 21.122 20.474 -36.397 1.00 13.81 101 ILE A N 1
ATOM 1255 C CA . ILE A 1 101 ? 20.999 19.156 -35.808 1.00 14.99 101 ILE A CA 1
ATOM 1256 C C . ILE A 1 101 ? 22.237 18.340 -36.137 1.00 15.01 101 ILE A C 1
ATOM 1257 O O . ILE A 1 101 ? 22.785 17.635 -35.292 1.00 15.26 101 ILE A O 1
ATOM 1273 N N A ASP A 1 102 ? 22.606 18.376 -37.419 0.50 16.47 102 ASP A N 1
ATOM 1274 N N B ASP A 1 102 ? 22.654 18.357 -37.400 0.50 16.81 102 ASP A N 1
ATOM 1275 C CA A ASP A 1 102 ? 23.800 17.704 -37.894 0.50 17.12 102 ASP A CA 1
ATOM 1276 C CA B ASP A 1 102 ? 23.837 17.592 -37.777 0.50 19.34 102 ASP A CA 1
ATOM 1277 C C A ASP A 1 102 ? 25.011 18.073 -37.051 0.50 17.31 102 ASP A C 1
ATOM 1278 C C B ASP A 1 102 ? 25.070 18.052 -36.991 0.50 18.86 102 ASP A C 1
ATOM 1279 O O A ASP A 1 102 ? 25.767 17.215 -36.683 0.50 19.07 102 ASP A O 1
ATOM 1280 O O B ASP A 1 102 ? 25.871 17.231 -36.558 0.50 20.97 102 ASP A O 1
ATOM 1297 N N . THR A 1 103 ? 25.193 19.359 -36.796 1.00 16.34 103 THR A N 1
ATOM 1298 C CA . THR A 1 103 ? 26.275 19.857 -35.981 1.00 17.98 103 THR A CA 1
ATOM 1299 C C . THR A 1 103 ? 26.227 19.296 -34.564 1.00 16.16 103 THR A C 1
ATOM 1300 O O . THR A 1 103 ? 27.233 18.861 -34.031 1.00 16.29 103 THR A O 1
ATOM 1311 N N . LEU A 1 104 ? 25.043 19.327 -33.942 1.00 15.38 104 LEU A N 1
ATOM 1312 C CA . LEU A 1 104 ? 24.889 18.779 -32.596 1.00 15.18 104 LEU A CA 1
ATOM 1313 C C . LEU A 1 104 ? 25.291 17.333 -32.588 1.00 15.45 104 LEU A C 1
ATOM 1314 O O . LEU A 1 104 ? 26.031 16.882 -31.729 1.00 14.55 104 LEU A O 1
ATOM 1330 N N . ASN A 1 105 ? 24.837 16.578 -33.583 1.00 15.08 105 ASN A N 1
ATOM 1331 C CA . ASN A 1 105 ? 25.169 15.172 -33.681 1.00 15.12 105 ASN A CA 1
ATOM 1332 C C . ASN A 1 105 ? 26.669 14.974 -33.856 1.00 16.65 105 ASN A C 1
ATOM 1333 O O . ASN A 1 105 ? 27.237 14.046 -33.244 1.00 17.80 105 ASN A O 1
ATOM 1344 N N . SER A 1 106 ? 27.340 15.814 -34.635 1.00 16.28 106 SER A N 1
ATOM 1345 C CA . SER A 1 106 ? 28.804 15.738 -34.765 1.00 18.17 106 SER A CA 1
ATOM 1346 C C . SER A 1 106 ? 29.519 15.986 -33.459 1.00 18.97 106 SER A C 1
ATOM 1347 O O . SER A 1 106 ? 30.635 15.525 -33.283 1.00 22.19 106 SER A O 1
ATOM 1355 N N . GLN A 1 107 ? 28.891 16.697 -32.546 1.00 17.49 107 GLN A N 1
ATOM 1356 C CA . GLN A 1 107 ? 29.442 16.960 -31.224 1.00 18.77 107 GLN A CA 1
ATOM 1357 C C . GLN A 1 107 ? 29.050 15.852 -30.222 1.00 17.41 107 GLN A C 1
ATOM 1358 O O . GLN A 1 107 ? 29.347 15.968 -29.047 1.00 19.34 107 GLN A O 1
ATOM 1372 N N . GLY A 1 108 ? 28.388 14.804 -30.662 1.00 16.16 108 GLY A N 1
ATOM 1373 C CA . GLY A 1 108 ? 27.974 13.764 -29.721 1.00 16.63 108 GLY A CA 1
ATOM 1374 C C . GLY A 1 108 ? 26.746 14.056 -28.939 1.00 15.31 108 GLY A C 1
ATOM 1375 O O . GLY A 1 108 ? 26.510 13.387 -27.939 1.00 20.03 108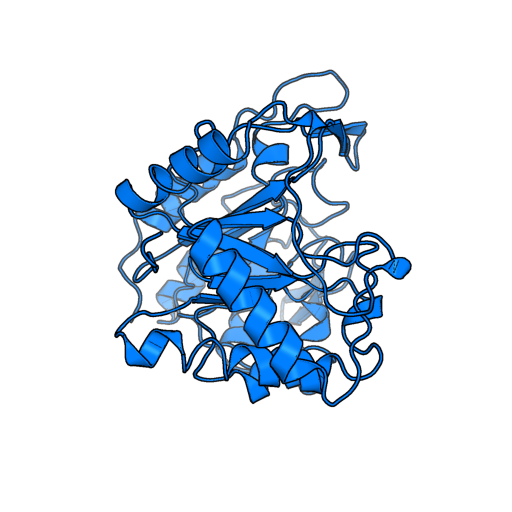 GLY A O 1
ATOM 1379 N N . ARG A 1 109 ? 25.975 15.052 -29.400 1.00 14.38 109 ARG A N 1
ATOM 1380 C CA . ARG A 1 109 ? 24.771 15.473 -28.735 1.00 13.85 109 ARG A CA 1
ATOM 1381 C C . ARG A 1 109 ? 23.550 14.966 -29.472 1.00 13.80 109 ARG A C 1
ATOM 1382 O O . ARG A 1 109 ? 23.547 14.895 -30.696 1.00 15.83 109 ARG A O 1
ATOM 1403 N N . SER A 1 110 ? 22.520 14.627 -28.702 1.00 13.00 110 SER A N 1
ATOM 1404 C CA . SER A 1 110 ? 21.268 14.117 -29.244 1.00 12.39 110 SER A CA 1
ATOM 1405 C C . SER A 1 110 ? 20.217 15.219 -29.312 1.00 12.87 110 SER A C 1
ATOM 1406 O O . SER A 1 110 ? 20.162 16.080 -28.465 1.00 13.59 110 SER A O 1
ATOM 1414 N N . VAL A 1 111 ? 19.397 15.097 -30.347 1.00 13.12 111 VAL A N 1
ATOM 1415 C CA . VAL A 1 111 ? 18.261 15.977 -30.576 1.00 12.29 111 VAL A CA 1
ATOM 1416 C C . VAL A 1 111 ? 17.017 15.087 -30.692 1.00 11.67 111 VAL A C 1
ATOM 1417 O O . VAL A 1 111 ? 16.879 14.312 -31.625 1.00 13.97 111 VAL A O 1
ATOM 1430 N N . LEU A 1 112 ? 16.146 15.161 -29.695 1.00 11.94 112 LEU A N 1
ATOM 1431 C CA . LEU A 1 112 ? 14.904 14.391 -29.655 1.00 12.18 112 LEU A CA 1
ATOM 1432 C C . LEU A 1 112 ? 13.761 15.281 -30.068 1.00 12.14 112 LEU A C 1
ATOM 1433 O O . LEU A 1 112 ? 13.797 16.479 -29.916 1.00 13.52 112 LEU A O 1
ATOM 1449 N N . ILE A 1 113 ? 12.719 14.650 -30.533 1.00 12.52 113 ILE A N 1
ATOM 1450 C CA . ILE A 1 113 ? 11.463 15.300 -30.734 1.00 12.01 113 ILE A CA 1
ATOM 1451 C C . ILE A 1 113 ? 10.631 15.046 -29.495 1.00 11.62 113 ILE A C 1
ATOM 1452 O O . ILE A 1 113 ? 10.452 13.871 -29.119 1.00 12.86 113 ILE A O 1
ATOM 1468 N N . ALA A 1 114 ? 10.067 16.077 -28.864 1.00 12.06 114 ALA A N 1
ATOM 1469 C CA . ALA A 1 114 ? 9.168 15.954 -27.728 1.00 12.06 114 ALA A CA 1
ATOM 1470 C C . ALA A 1 114 ? 7.742 15.928 -28.184 1.00 12.09 114 ALA A C 1
ATOM 1471 O O . ALA A 1 114 ? 7.253 16.867 -28.768 1.00 12.97 114 ALA A O 1
ATOM 1478 N N . LEU A 1 115 ? 7.085 14.803 -27.929 1.00 12.44 115 LEU A N 1
ATOM 1479 C CA . LEU A 1 115 ? 5.674 14.588 -28.264 1.00 12.83 115 LEU A CA 1
ATOM 1480 C C . LEU A 1 115 ? 4.804 15.076 -27.114 1.00 13.58 115 LEU A C 1
ATOM 1481 O O . LEU A 1 115 ? 4.963 14.603 -25.977 1.00 15.23 115 LEU A O 1
ATOM 1497 N N . GLY A 1 116 ? 3.939 16.042 -27.422 1.00 13.90 116 GLY A N 1
ATOM 1498 C CA . GLY A 1 116 ? 2.997 16.495 -26.437 1.00 13.70 116 GLY A CA 1
ATOM 1499 C C . GLY A 1 116 ? 3.056 17.978 -26.214 1.00 12.97 116 GLY A C 1
ATOM 1500 O O . GLY A 1 116 ? 2.930 18.777 -27.134 1.00 13.84 116 GLY A O 1
ATOM 1504 N N . GLY A 1 117 ? 3.162 18.364 -24.936 1.00 14.49 117 GLY A N 1
ATOM 1505 C CA . GLY A 1 117 ? 3.119 19.756 -24.585 1.00 13.39 117 GLY A CA 1
ATOM 1506 C C . GLY A 1 117 ? 1.668 20.225 -24.420 1.00 14.53 117 GLY A C 1
ATOM 1507 O O . GLY A 1 117 ? 0.713 19.518 -24.767 1.00 14.39 117 GLY A O 1
ATOM 1511 N N . ALA A 1 118 ? 1.520 21.413 -23.906 1.00 16.64 118 ALA A N 1
ATOM 1512 C CA . ALA A 1 118 ? 0.224 21.969 -23.707 1.00 16.63 118 ALA A CA 1
ATOM 1513 C C . ALA A 1 118 ? -0.521 22.125 -25.028 1.00 15.59 118 ALA A C 1
ATOM 1514 O O . ALA A 1 118 ? 0.063 22.497 -26.040 1.00 18.10 118 ALA A O 1
ATOM 1521 N N . ASP A 1 119 ? -1.817 21.827 -25.023 1.00 17.25 119 ASP A N 1
ATOM 1522 C CA . ASP A 1 119 ? -2.728 22.100 -26.100 1.00 17.80 119 ASP A CA 1
ATOM 1523 C C . ASP A 1 119 ? -2.268 21.400 -27.375 1.00 18.00 119 ASP A C 1
ATOM 1524 O O . ASP A 1 119 ? -2.335 21.946 -28.454 1.00 20.97 119 ASP A O 1
ATOM 1533 N N . ALA A 1 120 ? -1.786 20.170 -27.209 1.00 15.99 120 ALA A N 1
ATOM 1534 C CA . ALA A 1 120 ? -1.250 19.379 -28.330 1.00 14.60 120 ALA A CA 1
ATOM 1535 C C . ALA A 1 120 ? -2.324 18.638 -29.126 1.00 14.68 120 ALA A C 1
ATOM 1536 O O . ALA A 1 120 ? -2.074 18.162 -30.224 1.00 15.30 120 ALA A O 1
ATOM 1543 N N . HIS A 1 121 ? -3.502 18.493 -28.543 1.00 15.32 121 HIS A N 1
ATOM 1544 C CA . HIS A 1 121 ? -4.596 17.786 -29.196 1.00 17.75 121 HIS A CA 1
ATOM 1545 C C . HIS A 1 121 ? -4.291 16.375 -29.608 1.00 17.46 121 HIS A C 1
ATOM 1546 O O . HIS A 1 121 ? -4.755 15.946 -30.674 1.00 18.97 121 HIS A O 1
ATOM 1560 N N . ILE A 1 122 ? -3.518 15.670 -28.780 1.00 15.36 122 ILE A N 1
ATOM 1561 C CA . ILE A 1 122 ? -3.193 14.310 -29.074 1.00 15.84 122 ILE A CA 1
ATOM 1562 C C . ILE A 1 122 ? -4.211 13.442 -28.387 1.00 14.32 122 ILE A C 1
ATOM 1563 O O . ILE A 1 122 ? -4.254 13.287 -27.156 1.00 15.78 122 ILE A O 1
ATOM 1579 N N . GLU A 1 123 ? -5.058 12.845 -29.198 1.00 15.18 123 GLU A N 1
ATOM 1580 C CA . GLU A 1 123 ? -6.160 12.014 -28.763 1.00 17.00 123 GLU A CA 1
ATOM 1581 C C . GLU A 1 123 ? -6.260 10.833 -29.767 1.00 16.49 123 GLU A C 1
ATOM 1582 O O . GLU A 1 123 ? -7.077 10.850 -30.704 1.00 19.25 123 GLU A O 1
ATOM 1594 N N . LEU A 1 124 ? -5.396 9.845 -29.595 1.00 14.75 124 LEU A N 1
ATOM 1595 C CA . LEU A 1 124 ? -5.207 8.793 -30.570 1.00 15.19 124 LEU A CA 1
ATOM 1596 C C . LEU A 1 124 ? -6.166 7.634 -30.303 1.00 15.48 124 LEU A C 1
ATOM 1597 O O . LEU A 1 124 ? -6.518 7.357 -29.148 1.00 17.94 124 LEU A O 1
ATOM 1613 N N . THR A 1 125 ? -6.589 6.960 -31.364 1.00 15.38 125 THR A N 1
ATOM 1614 C CA A THR A 1 125 ? -7.492 5.838 -31.264 0.65 15.36 125 THR A CA 1
ATOM 1615 C CA B THR A 1 125 ? -7.480 5.837 -31.236 0.35 16.24 125 THR A CA 1
ATOM 1616 C C . THR A 1 125 ? -6.767 4.582 -31.672 1.00 17.77 125 THR A C 1
ATOM 1617 O O . THR A 1 125 ? -5.902 4.614 -32.519 1.00 16.83 125 THR A O 1
ATOM 1636 N N . ARG A 1 126 ? -7.143 3.481 -31.078 1.00 16.15 126 ARG A N 1
ATOM 1637 C CA . ARG A 1 126 ? -6.523 2.204 -31.318 1.00 16.30 126 ARG A CA 1
ATOM 1638 C C . ARG A 1 126 ? -6.560 1.961 -32.803 1.00 16.88 126 ARG A C 1
ATOM 1639 O O . ARG A 1 126 ? -7.527 2.156 -33.432 1.00 18.63 126 ARG A O 1
ATOM 1660 N N . GLY A 1 127 ? -5.421 1.569 -33.306 1.00 16.81 127 GLY A N 1
ATOM 1661 C CA . GLY A 1 127 ? -5.167 1.405 -34.722 1.00 20.38 127 GLY A CA 1
ATOM 1662 C C . GLY A 1 127 ? -4.331 2.496 -35.268 1.00 19.03 127 GLY A C 1
ATOM 1663 O O . GLY A 1 127 ? -3.707 2.313 -36.341 1.00 22.08 127 GLY A O 1
ATOM 1667 N N . ASP A 1 128 ? -4.226 3.603 -34.559 1.00 16.43 128 ASP A N 1
ATOM 1668 C CA . ASP A 1 128 ? -3.403 4.725 -35.037 1.00 16.05 128 ASP A CA 1
ATOM 1669 C C . ASP A 1 128 ? -1.899 4.483 -34.832 1.00 14.50 128 ASP A C 1
ATOM 1670 O O . ASP A 1 128 ? -1.116 5.304 -35.311 1.00 17.02 128 ASP A O 1
ATOM 1679 N N . GLU A 1 129 ? -1.492 3.422 -34.176 1.00 15.25 129 GLU A N 1
ATOM 1680 C CA . GLU A 1 129 ? -0.104 3.239 -33.917 1.00 15.79 129 GLU A CA 1
ATOM 1681 C C . GLU A 1 129 ? 0.774 3.033 -35.117 1.00 16.17 129 GLU A C 1
ATOM 1682 O O . GLU A 1 129 ? 1.894 3.459 -35.108 1.00 17.11 129 GLU A O 1
ATOM 1694 N N . ASP A 1 130 ? 0.243 2.419 -36.156 1.00 17.02 130 ASP A N 1
ATOM 1695 C CA . ASP A 1 130 ? 1.018 2.238 -37.363 1.00 17.19 130 ASP A CA 1
ATOM 1696 C C . ASP A 1 130 ? 1.306 3.594 -38.012 1.00 16.80 130 ASP A C 1
ATOM 1697 O O . ASP A 1 130 ? 2.462 3.883 -38.386 1.00 18.06 130 ASP A O 1
ATOM 1706 N N . ALA A 1 131 ? 0.315 4.479 -38.099 1.00 16.90 131 ALA A N 1
ATOM 1707 C CA . ALA A 1 131 ? 0.508 5.794 -38.700 1.00 15.85 131 ALA A CA 1
ATOM 1708 C C . ALA A 1 131 ? 1.415 6.667 -37.832 1.00 14.79 131 ALA A C 1
ATOM 1709 O O . ALA A 1 131 ? 2.206 7.443 -38.350 1.00 15.76 131 ALA A O 1
ATOM 1716 N N . LEU A 1 132 ? 1.250 6.536 -36.502 1.00 14.42 132 LEU A N 1
ATOM 1717 C CA . LEU A 1 132 ? 2.102 7.347 -35.633 1.00 14.48 132 LEU A CA 1
ATOM 1718 C C . LEU A 1 132 ? 3.542 6.885 -35.781 1.00 14.10 132 LEU A C 1
ATOM 1719 O O . LEU A 1 132 ? 4.436 7.719 -35.889 1.00 14.10 132 LEU A O 1
ATOM 1735 N N . ALA A 1 133 ? 3.783 5.583 -35.783 1.00 14.96 133 ALA A N 1
ATOM 1736 C CA . ALA A 1 133 ? 5.150 5.098 -35.969 1.00 13.76 133 ALA A CA 1
ATOM 1737 C C . ALA A 1 133 ? 5.730 5.575 -37.282 1.00 14.81 133 ALA A C 1
ATOM 1738 O O . ALA A 1 133 ? 6.889 5.994 -37.358 1.00 15.83 133 ALA A O 1
ATOM 1745 N N . ALA A 1 134 ? 4.933 5.504 -38.339 1.00 15.09 134 ALA A N 1
ATOM 1746 C CA . ALA A 1 134 ? 5.401 5.943 -39.630 1.00 14.85 134 ALA A CA 1
ATOM 1747 C C . ALA A 1 134 ? 5.769 7.415 -39.652 1.00 15.41 134 ALA A C 1
ATOM 1748 O O . ALA A 1 134 ? 6.802 7.752 -40.253 1.00 15.84 134 ALA A O 1
ATOM 1755 N N . GLU A 1 135 ? 4.961 8.252 -38.999 1.00 14.42 135 GLU A N 1
ATOM 1756 C CA . GLU A 1 135 ? 5.236 9.681 -38.894 1.00 14.47 135 GLU A CA 1
ATOM 1757 C C . GLU A 1 135 ? 6.496 9.957 -38.095 1.00 13.55 135 GLU A C 1
ATOM 1758 O O . GLU A 1 135 ? 7.326 10.809 -38.449 1.00 14.32 135 GLU A O 1
ATOM 1770 N N . ILE A 1 136 ? 6.669 9.236 -36.993 1.00 14.22 136 ILE A N 1
ATOM 1771 C CA . ILE A 1 136 ? 7.863 9.386 -36.224 1.00 13.46 136 ILE A CA 1
ATOM 1772 C C . ILE A 1 136 ? 9.083 9.068 -37.057 1.00 13.47 136 ILE A C 1
ATOM 1773 O O . ILE A 1 136 ? 10.058 9.782 -37.018 1.00 13.62 136 ILE A O 1
ATOM 1789 N N . ILE A 1 137 ? 9.061 7.966 -37.783 1.00 14.80 137 ILE A N 1
ATOM 1790 C CA . ILE A 1 137 ? 10.183 7.571 -38.604 1.00 14.76 137 ILE A CA 1
ATOM 1791 C C . ILE A 1 137 ? 10.391 8.622 -39.670 1.00 13.39 137 ILE A C 1
ATOM 1792 O O . ILE A 1 137 ? 11.543 8.972 -39.979 1.00 14.44 137 ILE A O 1
ATOM 1808 N N . ARG A 1 138 ? 9.333 9.077 -40.318 1.00 15.38 138 ARG A N 1
ATOM 1809 C CA . ARG A 1 138 ? 9.478 10.086 -41.367 1.00 15.02 138 ARG A CA 1
ATOM 1810 C C . ARG A 1 138 ? 10.184 11.342 -40.877 1.00 13.82 138 ARG A C 1
ATOM 1811 O O . ARG A 1 138 ? 11.150 11.831 -41.509 1.00 15.46 138 ARG A O 1
ATOM 1832 N N . LEU A 1 139 ? 9.764 11.830 -39.704 1.00 13.77 139 LEU A N 1
ATOM 1833 C CA . LEU A 1 139 ? 10.350 13.020 -39.109 1.00 13.75 139 LEU A CA 1
ATOM 1834 C C . LEU A 1 139 ? 11.774 12.776 -38.655 1.00 12.78 139 LEU A C 1
ATOM 1835 O O . LEU A 1 139 ? 12.627 13.623 -38.894 1.00 14.30 139 LEU A O 1
ATOM 1851 N N . THR A 1 140 ? 12.044 11.602 -38.132 1.00 13.76 140 THR A N 1
ATOM 1852 C CA . THR A 1 140 ? 13.359 11.239 -37.668 1.00 13.66 140 THR A CA 1
ATOM 1853 C C . THR A 1 140 ? 14.334 11.228 -38.850 1.00 14.97 140 THR A C 1
ATOM 1854 O O . THR A 1 140 ? 15.424 11.780 -38.774 1.00 16.50 140 THR A O 1
ATOM 1865 N N . ASP A 1 141 ? 13.906 10.630 -39.958 1.00 14.91 141 ASP A N 1
ATOM 1866 C CA . ASP A 1 141 ? 14.764 10.509 -41.112 1.00 16.71 141 ASP A CA 1
ATOM 1867 C C . ASP A 1 141 ? 14.982 11.874 -41.796 1.00 17.32 141 ASP A C 1
ATOM 1868 O O . ASP A 1 141 ? 16.069 12.134 -42.318 1.00 19.55 141 ASP A O 1
ATOM 1877 N N . LEU A 1 142 ? 13.959 12.730 -41.767 1.00 15.37 142 LEU A N 1
ATOM 1878 C CA . LEU A 1 142 ? 13.982 14.053 -42.383 1.00 16.00 142 LEU A CA 1
ATOM 1879 C C . LEU A 1 142 ? 14.899 14.981 -41.605 1.00 14.61 142 LEU A C 1
ATOM 1880 O O . LEU A 1 142 ? 15.794 15.617 -42.177 1.00 17.60 142 LEU A O 1
ATOM 1896 N N . TYR A 1 143 ? 14.683 15.100 -40.304 1.00 14.60 143 TYR A N 1
ATOM 1897 C CA . TYR A 1 143 ? 15.383 16.105 -39.511 1.00 15.98 143 TYR A CA 1
ATOM 1898 C C . TYR A 1 143 ? 16.676 15.635 -38.908 1.00 14.27 143 TYR A C 1
ATOM 1899 O O . TYR A 1 143 ? 17.465 16.424 -38.492 1.00 15.85 143 TYR A O 1
ATOM 1917 N N . GLY A 1 144 ? 16.807 14.332 -38.761 1.00 15.23 144 GLY A N 1
ATOM 1918 C CA . GLY A 1 144 ? 17.928 13.754 -38.077 1.00 14.86 144 GLY A CA 1
ATOM 1919 C C . GLY A 1 144 ? 17.763 13.625 -36.573 1.00 14.29 144 GLY A C 1
ATOM 1920 O O . GLY A 1 144 ? 18.741 13.605 -35.820 1.00 15.68 144 GLY A O 1
ATOM 1924 N N . PHE A 1 145 ? 16.521 13.587 -36.100 1.00 14.76 145 PHE A N 1
ATOM 1925 C CA . PHE A 1 145 ? 16.300 13.397 -34.705 1.00 14.84 145 PHE A CA 1
ATOM 1926 C C . PHE A 1 145 ? 16.870 12.041 -34.267 1.00 14.78 145 PHE A C 1
ATOM 1927 O O . PHE A 1 145 ? 16.983 11.112 -35.037 1.00 15.31 145 PHE A O 1
ATOM 1944 N N . ASP A 1 146 ? 17.163 11.956 -32.989 1.00 12.88 146 ASP A N 1
ATOM 1945 C CA . ASP A 1 146 ? 17.774 10.799 -32.374 1.00 12.63 146 ASP A CA 1
ATOM 1946 C C . ASP A 1 146 ? 16.856 9.976 -31.521 1.00 12.71 146 ASP A C 1
ATOM 1947 O O . ASP A 1 146 ? 17.288 8.962 -30.981 1.00 15.06 146 ASP A O 1
ATOM 1956 N N . GLY A 1 147 ? 15.611 10.390 -31.419 1.00 13.03 147 GLY A N 1
ATOM 1957 C CA . GLY A 1 147 ? 14.713 9.702 -30.555 1.00 12.74 147 GLY A CA 1
ATOM 1958 C C . GLY A 1 147 ? 13.541 10.616 -30.287 1.00 11.78 147 GLY A C 1
ATOM 1959 O O . GLY A 1 147 ? 13.380 11.696 -30.867 1.00 12.91 147 GLY A O 1
ATOM 1963 N N . LEU A 1 148 ? 12.710 10.209 -29.347 1.00 12.63 148 LEU A N 1
ATOM 1964 C CA . LEU A 1 148 ? 11.478 10.869 -28.983 1.00 12.46 148 LEU A CA 1
ATOM 1965 C C . LEU A 1 148 ? 11.310 10.896 -27.458 1.00 11.35 148 LEU A C 1
ATOM 1966 O O . LEU A 1 148 ? 11.567 9.885 -26.790 1.00 13.25 148 LEU A O 1
ATOM 1982 N N . ASP A 1 149 ? 10.848 12.014 -26.944 1.00 12.04 149 ASP A N 1
ATOM 1983 C CA . ASP A 1 149 ? 10.494 12.205 -25.577 1.00 11.45 149 ASP A CA 1
ATOM 1984 C C . ASP A 1 149 ? 8.989 12.272 -25.430 1.00 11.45 149 ASP A C 1
ATOM 1985 O O . ASP A 1 149 ? 8.344 13.067 -26.136 1.00 12.96 149 ASP A O 1
ATOM 1994 N N . ILE A 1 150 ? 8.378 11.450 -24.567 1.00 11.81 150 ILE A N 1
ATOM 1995 C CA . ILE A 1 150 ? 6.932 11.514 -24.317 1.00 11.73 150 ILE A CA 1
ATOM 1996 C C . ILE A 1 150 ? 6.698 12.539 -23.266 1.00 12.68 150 ILE A C 1
ATOM 1997 O O . ILE A 1 150 ? 7.074 12.351 -22.109 1.00 12.80 150 ILE A O 1
ATOM 2013 N N . ASP A 1 151 ? 6.133 13.660 -23.675 1.00 12.61 151 ASP A N 1
ATOM 2014 C CA . ASP A 1 151 ? 5.894 14.772 -22.753 1.00 13.93 151 ASP A CA 1
ATOM 2015 C C . ASP A 1 151 ? 4.426 15.259 -22.812 1.00 13.62 151 ASP A C 1
ATOM 2016 O O . ASP A 1 151 ? 4.138 16.406 -23.134 1.00 14.93 151 ASP A O 1
ATOM 2025 N N . LEU A 1 152 ? 3.506 14.349 -22.543 1.00 14.26 152 LEU A N 1
ATOM 2026 C CA . LEU A 1 152 ? 2.123 14.643 -22.638 1.00 13.26 152 LEU A CA 1
ATOM 2027 C C . LEU A 1 152 ? 1.632 15.593 -21.544 1.00 15.55 152 LEU A C 1
ATOM 2028 O O . LEU A 1 152 ? 2.082 15.527 -20.388 1.00 17.75 152 LEU A O 1
ATOM 2044 N N . GLU A 1 153 ? 0.716 16.462 -21.938 1.00 14.85 153 GLU A N 1
ATOM 2045 C CA . GLU A 1 153 ? 0.060 17.311 -20.956 1.00 16.33 153 GLU A CA 1
ATOM 2046 C C . GLU A 1 153 ? -0.902 16.458 -20.138 1.00 16.51 153 GLU A C 1
ATOM 2047 O O . GLU A 1 153 ? -1.267 15.328 -20.545 1.00 15.82 153 GLU A O 1
ATOM 2059 N N . GLN A 1 154 ? -1.385 16.948 -19.021 1.00 18.93 154 GLN A N 1
ATOM 2060 C CA . GLN A 1 154 ? -2.181 16.161 -18.105 1.00 21.40 154 GLN A CA 1
ATOM 2061 C C . GLN A 1 154 ? -3.398 15.539 -18.768 1.00 20.95 154 GLN A C 1
ATOM 2062 O O . GLN A 1 154 ? -3.672 14.330 -18.584 1.00 22.80 154 GLN A O 1
ATOM 2076 N N . ALA A 1 155 ? -4.117 16.315 -19.588 1.00 22.26 155 ALA A N 1
ATOM 2077 C CA . ALA A 1 155 ? -5.288 15.820 -20.268 1.00 23.67 155 ALA A CA 1
ATOM 2078 C C . ALA A 1 155 ? -5.004 14.739 -21.268 1.00 22.60 155 ALA A C 1
ATOM 2079 O O . ALA A 1 155 ? -5.895 13.964 -21.610 1.00 29.79 155 ALA A O 1
ATOM 2086 N N . ALA A 1 156 ? -3.766 14.618 -21.682 1.00 18.54 156 ALA A N 1
ATOM 2087 C CA . ALA A 1 156 ? -3.420 13.650 -22.712 1.00 17.56 156 ALA A CA 1
ATOM 2088 C C . ALA A 1 156 ? -3.006 12.312 -22.146 1.00 15.50 156 ALA A C 1
ATOM 2089 O O . ALA A 1 156 ? -3.045 11.315 -22.825 1.00 16.17 156 ALA A O 1
ATOM 2096 N N . ILE A 1 157 ? -2.602 12.270 -20.891 1.00 15.44 157 ILE A N 1
ATOM 2097 C CA . ILE A 1 157 ? -2.030 11.055 -20.342 1.00 16.23 157 ILE A CA 1
ATOM 2098 C C . ILE A 1 157 ? -2.998 9.908 -20.501 1.00 14.43 157 ILE A C 1
ATOM 2099 O O . ILE A 1 157 ? -2.587 8.784 -20.749 1.00 15.09 157 ILE A O 1
ATOM 2115 N N . THR A 1 158 ? -4.265 10.157 -20.242 1.00 15.16 158 THR A N 1
ATOM 2116 C CA . THR A 1 158 ? -5.312 9.140 -20.334 1.00 16.40 158 THR A CA 1
ATOM 2117 C C . THR A 1 158 ? -6.373 9.538 -21.341 1.00 17.29 158 THR A C 1
ATOM 2118 O O . THR A 1 158 ? -7.537 9.148 -21.139 1.00 19.85 158 THR A O 1
ATOM 2129 N N . ALA A 1 159 ? -6.027 10.270 -22.386 1.00 15.76 159 ALA A N 1
ATOM 2130 C CA . ALA A 1 159 ? -7.015 10.563 -23.415 1.00 15.96 159 ALA A CA 1
ATOM 2131 C C . ALA A 1 159 ? -7.137 9.434 -24.361 1.00 15.23 159 ALA A C 1
ATOM 2132 O O . ALA A 1 159 ? -6.143 8.863 -24.797 1.00 15.92 159 ALA A O 1
ATOM 2139 N N . LYS A 1 160 ? -8.368 9.143 -24.725 1.00 16.59 160 LYS A N 1
ATOM 2140 C CA . LYS A 1 160 ? -8.690 8.126 -25.729 1.00 17.09 160 LYS A CA 1
ATOM 2141 C C . LYS A 1 160 ? -7.868 6.905 -25.547 1.00 15.22 160 LYS A C 1
ATOM 2142 O O . LYS A 1 160 ? -7.908 6.299 -24.478 1.00 16.55 160 LYS A O 1
ATOM 2161 N N . ASP A 1 161 ? -7.088 6.492 -26.550 1.00 14.27 161 ASP A N 1
ATOM 2162 C CA . ASP A 1 161 ? -6.285 5.291 -26.446 1.00 13.36 161 ASP A CA 1
ATOM 2163 C C . ASP A 1 161 ? -4.790 5.603 -26.422 1.00 13.76 161 ASP A C 1
ATOM 2164 O O . ASP A 1 161 ? -3.989 4.735 -26.775 1.00 15.86 161 ASP A O 1
ATOM 2173 N N . ASN A 1 162 ? -4.431 6.813 -26.026 1.00 13.88 162 ASN A N 1
ATOM 2174 C CA . ASN A 1 162 ? -3.048 7.223 -25.926 1.00 13.38 162 ASN A CA 1
ATOM 2175 C C . ASN A 1 162 ? -2.175 6.218 -25.163 1.00 13.30 162 ASN A C 1
ATOM 2176 O O . ASN A 1 162 ? -1.053 5.902 -25.625 1.00 13.54 162 ASN A O 1
ATOM 2187 N N . GLN A 1 163 ? -2.691 5.683 -24.040 1.00 13.25 163 GLN A N 1
ATOM 2188 C CA . GLN A 1 163 ? -1.852 4.793 -23.239 1.00 14.00 163 GLN A CA 1
ATOM 2189 C C . GLN A 1 163 ? -1.495 3.516 -23.970 1.00 13.21 163 GLN A C 1
ATOM 2190 O O . GLN A 1 163 ? -0.525 2.874 -23.645 1.00 15.50 163 GLN A O 1
ATOM 2204 N N . PHE A 1 164 ? -2.316 3.119 -24.937 1.00 14.15 164 PHE A N 1
ATOM 2205 C CA . PHE A 1 164 ? -2.032 1.965 -25.766 1.00 13.34 164 PHE A CA 1
ATOM 2206 C C . PHE A 1 164 ? -1.246 2.348 -27.039 1.00 13.21 164 PHE A C 1
ATOM 2207 O O . PHE A 1 164 ? -0.210 1.724 -27.384 1.00 14.21 164 PHE A O 1
ATOM 2224 N N . VAL A 1 165 ? -1.750 3.372 -27.738 1.00 13.71 165 VAL A N 1
ATOM 2225 C CA . VAL A 1 165 ? -1.202 3.719 -29.044 1.00 13.74 165 VAL A CA 1
ATOM 2226 C C . VAL A 1 165 ? 0.239 4.173 -28.963 1.00 13.28 165 VAL A C 1
ATOM 2227 O O . VAL A 1 165 ? 1.069 3.830 -29.831 1.00 15.24 165 VAL A O 1
ATOM 2240 N N . ILE A 1 166 ? 0.542 5.057 -28.032 1.00 12.53 166 ILE A N 1
ATOM 2241 C CA . ILE A 1 166 ? 1.837 5.697 -28.021 1.00 13.67 166 ILE A CA 1
ATOM 2242 C C . ILE A 1 166 ? 2.928 4.620 -27.752 1.00 13.26 166 ILE A C 1
ATOM 2243 O O . ILE A 1 166 ? 3.880 4.541 -28.489 1.00 13.50 166 ILE A O 1
ATOM 2259 N N . PRO A 1 167 ? 2.754 3.782 -26.746 1.00 13.17 167 PRO A N 1
ATOM 2260 C CA . PRO A 1 167 ? 3.735 2.714 -26.608 1.00 13.91 167 PRO A CA 1
ATOM 2261 C C . PRO A 1 167 ? 3.801 1.775 -27.738 1.00 15.21 167 PRO A C 1
ATOM 2262 O O . PRO A 1 167 ? 4.910 1.359 -28.151 1.00 16.38 167 PRO A O 1
ATOM 2273 N N . ALA A 1 168 ? 2.672 1.389 -28.318 1.00 13.85 168 ALA A N 1
ATOM 2274 C CA . ALA A 1 168 ? 2.701 0.460 -29.434 1.00 16.08 168 ALA A CA 1
ATOM 2275 C C . ALA A 1 168 ? 3.467 1.036 -30.613 1.00 13.91 168 ALA A C 1
ATOM 2276 O O . ALA A 1 168 ? 4.253 0.367 -31.269 1.00 16.46 168 ALA A O 1
ATOM 2283 N N . ALA A 1 169 ? 3.277 2.315 -30.893 1.00 14.47 169 ALA A N 1
ATOM 2284 C CA . ALA A 1 169 ? 3.941 2.990 -31.982 1.00 13.96 169 ALA A CA 1
ATOM 2285 C C . ALA A 1 169 ? 5.444 2.996 -31.726 1.00 13.72 169 ALA A C 1
ATOM 2286 O O . ALA A 1 169 ? 6.286 2.676 -32.564 1.00 15.08 169 ALA A O 1
ATOM 2293 N N . LEU A 1 170 ? 5.827 3.342 -30.480 1.00 13.92 170 LEU A N 1
ATOM 2294 C CA . LEU A 1 170 ? 7.237 3.497 -30.154 1.00 14.07 170 LEU A CA 1
ATOM 2295 C C . LEU A 1 170 ? 8.007 2.204 -30.145 1.00 14.93 170 LEU A C 1
ATOM 2296 O O . LEU A 1 170 ? 9.197 2.184 -30.510 1.00 15.66 170 LEU A O 1
ATOM 2312 N N . LYS A 1 171 ? 7.339 1.093 -29.830 1.00 15.08 171 LYS A N 1
ATOM 2313 C CA . LYS A 1 171 ? 7.997 -0.199 -29.926 1.00 15.35 171 LYS A CA 1
ATOM 2314 C C . LYS A 1 171 ? 8.310 -0.479 -31.368 1.00 16.72 171 LYS A C 1
ATOM 2315 O O . LYS A 1 171 ? 9.394 -0.996 -31.650 1.00 17.73 171 LYS A O 1
ATOM 2334 N N . MET A 1 172 ? 7.378 -0.148 -32.271 1.00 16.22 172 MET A N 1
ATOM 2335 C CA A MET A 1 172 ? 7.655 -0.367 -33.688 0.52 17.99 172 MET A CA 1
ATOM 2336 C CA B MET A 1 172 ? 7.649 -0.363 -33.689 0.48 18.00 172 MET A CA 1
ATOM 2337 C C . MET A 1 172 ? 8.806 0.482 -34.181 1.00 17.02 172 MET A C 1
ATOM 2338 O O . MET A 1 172 ? 9.635 0.017 -34.983 1.00 18.45 172 MET A O 1
ATOM 2363 N N . VAL A 1 173 ? 8.870 1.738 -33.726 1.00 16.03 173 VAL A N 1
ATOM 2364 C CA . VAL A 1 173 ? 9.975 2.643 -34.092 1.00 14.28 173 VAL A CA 1
ATOM 2365 C C . VAL A 1 173 ? 11.293 2.101 -33.595 1.00 14.98 173 VAL A C 1
ATOM 2366 O O . VAL A 1 173 ? 12.269 2.063 -34.325 1.00 15.53 173 VAL A O 1
ATOM 2379 N N . LYS A 1 174 ? 11.331 1.705 -32.356 1.00 15.40 174 LYS A N 1
ATOM 2380 C CA . LYS A 1 174 ? 12.533 1.204 -31.772 1.00 16.24 174 LYS A CA 1
ATOM 2381 C C . LYS A 1 174 ? 13.041 -0.018 -32.528 1.00 17.01 174 LYS A C 1
ATOM 2382 O O . LYS A 1 174 ? 14.176 -0.049 -32.887 1.00 17.76 174 LYS A O 1
ATOM 2401 N N A GLU A 1 175 ? 12.127 -0.924 -32.879 0.80 17.19 175 GLU A N 1
ATOM 2402 N N B GLU A 1 175 ? 12.108 -0.893 -32.874 0.20 16.87 175 GLU A N 1
ATOM 2403 C CA A GLU A 1 175 ? 12.528 -2.109 -33.622 0.80 19.25 175 GLU A CA 1
ATOM 2404 C CA B GLU A 1 175 ? 12.440 -2.122 -33.563 0.20 16.74 175 GLU A CA 1
ATOM 2405 C C A GLU A 1 175 ? 13.007 -1.759 -35.002 0.80 21.56 175 GLU A C 1
ATOM 2406 C C B GLU A 1 175 ? 12.920 -1.806 -34.999 0.20 16.62 175 GLU A C 1
ATOM 2407 O O A GLU A 1 175 ? 13.996 -2.329 -35.511 0.80 23.38 175 GLU A O 1
ATOM 2408 O O B GLU A 1 175 ? 13.862 -2.419 -35.501 0.20 16.44 175 GLU A O 1
ATOM 2431 N N . HIS A 1 176 ? 12.336 -0.771 -35.606 1.00 20.10 176 HIS A N 1
ATOM 2432 C CA . HIS A 1 176 ? 12.735 -0.324 -36.969 1.00 18.36 176 HIS A CA 1
ATOM 2433 C C . HIS A 1 176 ? 14.189 0.129 -36.985 1.00 18.35 176 HIS A C 1
ATOM 2434 O O . HIS A 1 176 ? 14.915 -0.263 -37.854 1.00 19.59 176 HIS A O 1
ATOM 2448 N N . TYR A 1 177 ? 14.607 0.897 -36.009 1.00 16.59 177 TYR A N 1
ATOM 2449 C CA . TYR A 1 177 ? 15.973 1.402 -36.015 1.00 17.50 177 TYR A CA 1
ATOM 2450 C C . TYR A 1 177 ? 16.928 0.345 -35.508 1.00 18.85 177 TYR A C 1
ATOM 2451 O O . TYR A 1 177 ? 18.067 0.321 -35.900 1.00 19.83 177 TYR A O 1
ATOM 2469 N N . ARG A 1 178 ? 16.489 -0.529 -34.633 1.00 18.29 178 ARG A N 1
ATOM 2470 C CA . ARG A 1 178 ? 17.356 -1.612 -34.160 1.00 20.28 178 ARG A CA 1
ATOM 2471 C C . ARG A 1 178 ? 17.766 -2.462 -35.317 1.00 22.15 178 ARG A C 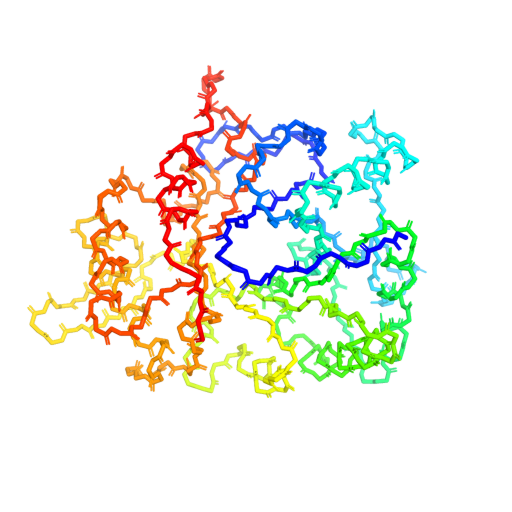1
ATOM 2472 O O . ARG A 1 178 ? 18.883 -2.930 -35.316 1.00 25.32 178 ARG A O 1
ATOM 2493 N N . LYS A 1 179 ? 16.929 -2.611 -36.343 1.00 24.47 179 LYS A N 1
ATOM 2494 C CA . LYS A 1 179 ? 17.270 -3.473 -37.495 1.00 26.79 179 LYS A CA 1
ATOM 2495 C C . LYS A 1 179 ? 18.525 -3.032 -38.161 1.00 26.53 179 LYS A C 1
ATOM 2496 O O . LYS A 1 179 ? 19.236 -3.866 -38.743 1.00 28.26 179 LYS A O 1
ATOM 2515 N N . THR A 1 180 ? 18.831 -1.742 -38.061 1.00 24.95 180 THR A N 1
ATOM 2516 C CA . THR A 1 180 ? 20.022 -1.167 -38.724 1.00 29.67 180 THR A CA 1
ATOM 2517 C C . THR A 1 180 ? 21.075 -0.797 -37.697 1.00 27.64 180 THR A C 1
ATOM 2518 O O . THR A 1 180 ? 22.022 -0.113 -37.998 1.00 31.32 180 THR A O 1
ATOM 2529 N N . GLY A 1 181 ? 20.916 -1.292 -36.481 1.00 27.29 181 GLY A N 1
ATOM 2530 C CA . GLY A 1 181 ? 21.905 -1.127 -35.433 1.00 27.26 181 GLY A CA 1
ATOM 2531 C C . GLY A 1 181 ? 21.868 0.235 -34.764 1.00 26.38 181 GLY A C 1
ATOM 2532 O O . GLY A 1 181 ? 22.874 0.696 -34.170 1.00 28.47 181 GLY A O 1
ATOM 2536 N N . ASP A 1 182 ? 20.763 0.935 -34.891 1.00 24.26 182 ASP A N 1
ATOM 2537 C CA . ASP A 1 182 ? 20.619 2.267 -34.294 1.00 21.93 182 ASP A CA 1
ATOM 2538 C C . ASP A 1 182 ? 19.729 2.153 -33.056 1.00 19.45 182 ASP A C 1
ATOM 2539 O O . ASP A 1 182 ? 18.727 1.444 -33.048 1.00 21.53 182 ASP A O 1
ATOM 2548 N N . ASN A 1 183 ? 20.142 2.890 -32.013 1.00 18.51 183 ASN A N 1
ATOM 2549 C CA . ASN A 1 183 ? 19.354 3.047 -30.786 1.00 17.19 183 ASN A CA 1
ATOM 2550 C C . ASN A 1 183 ? 18.604 4.346 -30.841 1.00 17.44 183 ASN A C 1
ATOM 2551 O O . ASN A 1 183 ? 19.084 5.405 -30.455 1.00 17.56 183 ASN A O 1
ATOM 2562 N N . PHE A 1 184 ? 17.365 4.267 -31.337 1.00 15.09 184 PHE A N 1
ATOM 2563 C CA . PHE A 1 184 ? 16.432 5.389 -31.328 1.00 15.45 184 PHE A CA 1
ATOM 2564 C C . PHE A 1 184 ? 16.074 5.625 -29.859 1.00 13.37 184 PHE A C 1
ATOM 2565 O O . PHE A 1 184 ? 15.534 4.745 -29.205 1.00 15.10 184 PHE A O 1
ATOM 2582 N N . MET A 1 185 ? 16.404 6.791 -29.347 1.00 13.77 185 MET A N 1
ATOM 2583 C CA . MET A 1 185 ? 16.175 7.017 -27.918 1.00 13.34 185 MET A CA 1
ATOM 2584 C C . MET A 1 185 ? 14.703 7.217 -27.611 1.00 12.39 185 MET A C 1
ATOM 2585 O O . MET A 1 185 ? 13.999 7.867 -28.358 1.00 13.23 185 MET A O 1
ATOM 2599 N N . ILE A 1 186 ? 14.259 6.661 -26.502 1.00 12.21 186 ILE A N 1
ATOM 2600 C CA . ILE A 1 186 ? 12.938 6.925 -26.027 1.00 12.49 186 ILE A CA 1
ATOM 2601 C C . ILE A 1 186 ? 13.101 7.414 -24.586 1.00 11.84 186 ILE A C 1
ATOM 2602 O O . ILE A 1 186 ? 13.659 6.721 -23.742 1.00 12.83 186 ILE A O 1
ATOM 2618 N N . THR A 1 187 ? 12.567 8.579 -24.311 1.00 12.23 187 THR A N 1
ATOM 2619 C CA . THR A 1 187 ? 12.577 9.144 -22.970 1.00 11.71 187 THR A CA 1
ATOM 2620 C C . THR A 1 187 ? 11.136 9.602 -22.629 1.00 10.91 187 THR A C 1
ATOM 2621 O O . THR A 1 187 ? 10.255 9.606 -23.512 1.00 11.71 187 THR A O 1
ATOM 2632 N N . MET A 1 188 ? 10.879 9.984 -21.387 1.00 11.14 188 MET A N 1
ATOM 2633 C CA . MET A 1 188 ? 9.558 10.486 -20.979 1.00 11.38 188 MET A CA 1
ATOM 2634 C C . MET A 1 188 ? 9.765 11.503 -19.926 1.00 11.74 188 MET A C 1
ATOM 2635 O O . MET A 1 188 ? 10.663 11.408 -19.111 1.00 11.85 188 MET A O 1
ATOM 2649 N N . ALA A 1 189 ? 8.833 12.448 -19.891 1.00 12.42 189 ALA A N 1
ATOM 2650 C CA . ALA A 1 189 ? 8.794 13.504 -18.911 1.00 12.24 189 ALA A CA 1
ATOM 2651 C C . ALA A 1 189 ? 7.495 13.549 -18.117 1.00 11.45 189 ALA A C 1
ATOM 2652 O O . ALA A 1 189 ? 6.789 14.522 -18.140 1.00 13.03 189 ALA A O 1
ATOM 2659 N N . PRO A 1 190 ? 7.208 12.485 -17.363 1.00 12.32 190 PRO A N 1
ATOM 2660 C CA . PRO A 1 190 ? 5.978 12.471 -16.548 1.00 12.97 190 PRO A CA 1
ATOM 2661 C C . PRO A 1 190 ? 6.077 13.500 -15.417 1.00 12.24 190 PRO A C 1
ATOM 2662 O O . PRO A 1 190 ? 7.128 13.563 -14.783 1.00 13.91 190 PRO A O 1
ATOM 2673 N N . GLU A 1 191 ? 4.990 14.172 -15.090 1.00 13.50 191 GLU A N 1
ATOM 2674 C CA . GLU A 1 191 ? 4.888 14.886 -13.820 1.00 14.71 191 GLU A CA 1
ATOM 2675 C C . GLU A 1 191 ? 4.971 13.858 -12.688 1.00 13.38 191 GLU A C 1
ATOM 2676 O O . GLU A 1 191 ? 4.279 12.850 -12.722 1.00 14.52 191 GLU A O 1
ATOM 2688 N N . PHE A 1 192 ? 5.812 14.101 -11.688 1.00 13.38 192 PHE A N 1
ATOM 2689 C CA . PHE A 1 192 ? 6.119 13.080 -10.704 1.00 14.15 192 PHE A CA 1
ATOM 2690 C C . PHE A 1 192 ? 4.938 12.468 -9.975 1.00 14.75 192 PHE A C 1
ATOM 2691 O O . PHE A 1 192 ? 4.991 11.293 -9.719 1.00 16.15 192 PHE A O 1
ATOM 2708 N N . PRO A 1 193 ? 3.838 13.179 -9.714 1.00 15.29 193 PRO A N 1
ATOM 2709 C CA . PRO A 1 193 ? 2.764 12.527 -8.990 1.00 17.98 193 PRO A CA 1
ATOM 2710 C C . PRO A 1 193 ? 2.076 11.395 -9.714 1.00 18.34 193 PRO A C 1
ATOM 2711 O O . PRO A 1 193 ? 1.405 10.540 -9.100 1.00 23.15 193 PRO A O 1
ATOM 2722 N N . TYR A 1 194 ? 2.302 11.364 -11.005 1.00 16.27 194 TYR A N 1
ATOM 2723 C CA . TYR A 1 194 ? 1.731 10.260 -11.816 1.00 19.35 194 TYR A CA 1
ATOM 2724 C C . TYR A 1 194 ? 2.528 8.997 -11.864 1.00 18.26 194 TYR A C 1
ATOM 2725 O O . TYR A 1 194 ? 2.183 8.085 -12.623 1.00 19.61 194 TYR A O 1
ATOM 2743 N N . LEU A 1 195 ? 3.615 8.997 -11.074 1.00 15.82 195 LEU A N 1
ATOM 2744 C CA . LEU A 1 195 ? 4.535 7.886 -10.942 1.00 15.34 195 LEU A CA 1
ATOM 2745 C C . LEU A 1 195 ? 4.349 7.079 -9.684 1.00 15.43 195 LEU A C 1
ATOM 2746 O O . LEU A 1 195 ? 5.171 6.218 -9.396 1.00 17.66 195 LEU A O 1
ATOM 2762 N N . THR A 1 196 ? 3.239 7.252 -9.016 1.00 16.80 196 THR A N 1
ATOM 2763 C CA . THR A 1 196 ? 2.874 6.336 -7.951 1.00 19.48 196 THR A CA 1
ATOM 2764 C C . THR A 1 196 ? 2.605 4.955 -8.538 1.00 21.05 196 THR A C 1
ATOM 2765 O O . THR A 1 196 ? 2.397 4.793 -9.745 1.00 23.85 196 THR A O 1
ATOM 2776 N N . ALA A 1 197 ? 2.680 3.978 -7.649 1.00 22.29 197 ALA A N 1
ATOM 2777 C CA . ALA A 1 197 ? 2.404 2.641 -8.051 1.00 28.70 197 ALA A CA 1
ATOM 2778 C C . ALA A 1 197 ? 0.992 2.641 -8.703 1.00 35.15 197 ALA A C 1
ATOM 2779 O O . ALA A 1 197 ? 0.009 3.179 -8.137 1.00 39.17 197 ALA A O 1
ATOM 2786 N N . ASN A 1 198 ? 0.911 2.071 -9.877 1.00 33.98 198 ASN A N 1
ATOM 2787 C CA . ASN A 1 198 ? -0.377 2.060 -10.604 1.00 30.69 198 ASN A CA 1
ATOM 2788 C C . ASN A 1 198 ? -0.904 3.496 -10.934 1.00 26.71 198 ASN A C 1
ATOM 2789 O O . ASN A 1 198 ? -2.081 3.690 -11.297 1.00 31.04 198 ASN A O 1
ATOM 2800 N N . GLY A 1 199 ? -0.022 4.477 -10.938 1.00 24.63 199 GLY A N 1
ATOM 2801 C CA . GLY A 1 199 ? -0.400 5.810 -11.370 1.00 25.35 199 GLY A CA 1
ATOM 2802 C C . GLY A 1 199 ? -0.620 5.921 -12.883 1.00 23.12 199 GLY A C 1
ATOM 2803 O O . GLY A 1 199 ? -0.383 4.987 -13.643 1.00 23.39 199 GLY A O 1
ATOM 2807 N N . ALA A 1 200 ? -1.091 7.086 -13.325 1.00 22.57 200 ALA A N 1
ATOM 2808 C CA . ALA A 1 200 ? -1.547 7.219 -14.680 1.00 23.77 200 ALA A CA 1
ATOM 2809 C C . ALA A 1 200 ? -0.424 7.091 -15.675 1.00 21.62 200 ALA A C 1
ATOM 2810 O O . ALA A 1 200 ? -0.715 6.849 -16.869 1.00 21.93 200 ALA A O 1
ATOM 2817 N N . TYR A 1 201 ? 0.811 7.334 -15.298 1.00 20.81 201 TYR A N 1
ATOM 2818 C CA A TYR A 1 201 ? 1.878 7.186 -16.303 0.68 19.87 201 TYR A CA 1
ATOM 2819 C CA B TYR A 1 201 ? 1.856 7.165 -16.227 0.32 18.66 201 TYR A CA 1
ATOM 2820 C C . TYR A 1 201 ? 2.374 5.750 -16.354 1.00 18.13 201 TYR A C 1
ATOM 2821 O O . TYR A 1 201 ? 3.162 5.418 -17.265 1.00 18.50 201 TYR A O 1
ATOM 2854 N N . THR A 1 202 ? 1.992 4.918 -15.421 1.00 18.52 202 THR A N 1
ATOM 2855 C CA . THR A 1 202 ? 2.613 3.618 -15.344 1.00 17.73 202 THR A CA 1
ATOM 2856 C C . THR A 1 202 ? 2.412 2.698 -16.577 1.00 16.78 202 THR A C 1
ATOM 2857 O O . THR A 1 202 ? 3.329 1.990 -16.932 1.00 16.98 202 THR A O 1
ATOM 2868 N N . PRO A 1 203 ? 1.290 2.818 -17.305 1.00 16.06 203 PRO A N 1
ATOM 2869 C CA . PRO A 1 203 ? 1.213 2.018 -18.520 1.00 15.91 203 PRO A CA 1
ATOM 2870 C C . PRO A 1 203 ? 2.313 2.358 -19.546 1.00 16.49 203 PRO A C 1
ATOM 2871 O O . PRO A 1 203 ? 2.801 1.474 -20.224 1.00 16.61 203 PRO A O 1
ATOM 2882 N N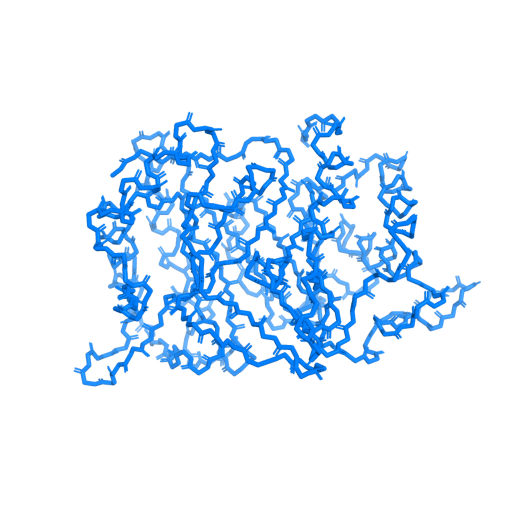 . TYR A 1 204 ? 2.696 3.635 -19.643 1.00 14.19 204 TYR A N 1
ATOM 2883 C CA . TYR A 1 204 ? 3.776 4.015 -20.558 1.00 13.51 204 TYR A CA 1
ATOM 2884 C C . TYR A 1 204 ? 5.053 3.336 -20.134 1.00 14.28 204 TYR A C 1
ATOM 2885 O O . TYR A 1 204 ? 5.823 2.833 -20.946 1.00 15.65 204 TYR A O 1
ATOM 2903 N N . LEU A 1 205 ? 5.319 3.395 -18.834 1.00 14.40 205 LEU A N 1
ATOM 2904 C CA . LEU A 1 205 ? 6.553 2.812 -18.307 1.00 14.31 205 LEU A CA 1
ATOM 2905 C C . LEU A 1 205 ? 6.602 1.329 -18.384 1.00 15.27 205 LEU A C 1
ATOM 2906 O O . LEU A 1 205 ? 7.632 0.784 -18.695 1.00 17.08 205 LEU A O 1
ATOM 2922 N N . THR A 1 206 ? 5.501 0.632 -18.137 1.00 15.71 206 THR A N 1
ATOM 2923 C CA . THR A 1 206 ? 5.559 -0.831 -18.174 1.00 14.74 206 THR A CA 1
ATOM 2924 C C . THR A 1 206 ? 5.580 -1.303 -19.596 1.00 17.51 206 THR A C 1
ATOM 2925 O O . THR A 1 206 ? 6.351 -2.204 -19.908 1.00 18.06 206 THR A O 1
ATOM 2936 N N . GLU A 1 207 ? 4.821 -0.688 -20.480 1.00 15.26 207 GLU A N 1
ATOM 2937 C CA . GLU A 1 207 ? 4.829 -1.133 -21.870 1.00 15.67 207 GLU A CA 1
ATOM 2938 C C . GLU A 1 207 ? 6.198 -0.924 -22.475 1.00 14.96 207 GLU A C 1
ATOM 2939 O O . GLU A 1 207 ? 6.632 -1.719 -23.298 1.00 18.59 207 GLU A O 1
ATOM 2951 N N . LEU A 1 208 ? 6.845 0.158 -22.135 1.00 15.18 208 LEU A N 1
ATOM 2952 C CA . LEU A 1 208 ? 8.143 0.534 -22.757 1.00 13.48 208 LEU A CA 1
ATOM 2953 C C . LEU A 1 208 ? 9.349 0.122 -21.965 1.00 15.09 208 LEU A C 1
ATOM 2954 O O . LEU A 1 208 ? 10.463 0.463 -22.326 1.00 15.49 208 LEU A O 1
ATOM 2970 N N . ASP A 1 209 ? 9.192 -0.676 -20.909 1.00 17.43 209 ASP A N 1
ATOM 2971 C CA . ASP A 1 209 ? 10.338 -1.206 -20.192 1.00 18.53 209 ASP A CA 1
ATOM 2972 C C . ASP A 1 209 ? 11.172 -2.017 -21.196 1.00 17.20 209 ASP A C 1
ATOM 2973 O O . ASP A 1 209 ? 10.647 -2.888 -21.930 1.00 20.28 209 ASP A O 1
ATOM 2982 N N . GLY A 1 210 ? 12.460 -1.708 -21.230 1.00 18.34 210 GLY A N 1
ATOM 2983 C CA . GLY A 1 210 ? 13.389 -2.336 -22.173 1.00 19.92 210 GLY A CA 1
ATOM 2984 C C . GLY A 1 210 ? 13.502 -1.613 -23.483 1.00 20.20 210 GLY A C 1
ATOM 2985 O O . GLY A 1 210 ? 14.358 -1.949 -24.310 1.00 24.78 210 GLY A O 1
ATOM 2989 N N . TYR A 1 211 ? 12.606 -0.677 -23.708 1.00 16.16 211 TYR A N 1
ATOM 2990 C CA . TYR A 1 211 ? 12.652 0.216 -24.851 1.00 16.36 211 TYR A CA 1
ATOM 2991 C C . TYR A 1 211 ? 13.093 1.608 -24.492 1.00 14.91 211 TYR A C 1
ATOM 2992 O O . TYR A 1 211 ? 13.781 2.226 -25.286 1.00 16.61 211 TYR A O 1
ATOM 3010 N N . TYR A 1 212 ? 12.666 2.114 -23.329 1.00 15.29 212 TYR A N 1
ATOM 3011 C CA . TYR A 1 212 ? 13.083 3.472 -22.966 1.00 14.79 212 TYR A CA 1
ATOM 3012 C C . TYR A 1 212 ? 14.531 3.497 -22.486 1.00 14.84 212 TYR A C 1
ATOM 3013 O O . TYR A 1 212 ? 15.028 2.585 -21.843 1.00 16.91 212 TYR A O 1
ATOM 3031 N N . ASP A 1 213 ? 15.156 4.613 -22.775 1.00 13.82 213 ASP A N 1
ATOM 3032 C CA . ASP A 1 213 ? 16.525 4.880 -22.399 1.00 14.18 213 ASP A CA 1
ATOM 3033 C C . ASP A 1 213 ? 16.636 5.498 -21.012 1.00 13.80 213 ASP A C 1
ATOM 3034 O O . ASP A 1 213 ? 17.466 5.098 -20.186 1.00 16.93 213 ASP A O 1
ATOM 3043 N N . PHE A 1 214 ? 15.821 6.513 -20.750 1.00 13.83 214 PHE A N 1
ATOM 3044 C CA . PHE A 1 214 ? 15.721 7.104 -19.417 1.00 13.44 214 PHE A CA 1
ATOM 3045 C C . PHE A 1 214 ? 14.446 7.877 -19.328 1.00 12.10 214 PHE A C 1
ATOM 3046 O O . PHE A 1 214 ? 13.806 8.218 -20.327 1.00 13.01 214 PHE A O 1
ATOM 3063 N N . ILE A 1 215 ? 14.087 8.142 -18.086 1.00 12.22 215 ILE A N 1
ATOM 3064 C CA . ILE A 1 215 ? 12.913 8.896 -17.744 1.00 12.31 215 ILE A CA 1
ATOM 3065 C C . ILE A 1 215 ? 13.416 10.153 -17.056 1.00 12.34 215 ILE A C 1
ATOM 3066 O O . ILE A 1 215 ? 14.244 10.081 -16.182 1.00 12.72 215 ILE A O 1
ATOM 3082 N N . ASN A 1 216 ? 12.915 11.306 -17.455 1.00 11.28 216 ASN A N 1
ATOM 3083 C CA . ASN A 1 216 ? 13.203 12.579 -16.812 1.00 11.82 216 ASN A CA 1
ATOM 3084 C C . ASN A 1 216 ? 11.912 13.199 -16.299 1.00 11.26 216 ASN A C 1
ATOM 3085 O O . ASN A 1 216 ? 11.319 14.072 -16.933 1.00 11.82 216 ASN A O 1
ATOM 3096 N N . PRO A 1 217 ? 11.416 12.763 -15.155 1.00 12.15 217 PRO A N 1
ATOM 3097 C CA . PRO A 1 217 ? 10.207 13.343 -14.623 1.00 11.39 217 PRO A CA 1
ATOM 3098 C C . PRO A 1 217 ? 10.355 14.781 -14.308 1.00 11.67 217 PRO A C 1
ATOM 3099 O O . PRO A 1 217 ? 11.444 15.314 -14.067 1.00 12.00 217 PRO A O 1
ATOM 3110 N N . GLN A 1 218 ? 9.222 15.462 -14.251 1.00 11.70 218 GLN A N 1
ATOM 3111 C CA . GLN A 1 218 ? 9.111 16.882 -13.911 1.00 11.24 218 GLN A CA 1
ATOM 3112 C C . GLN A 1 218 ? 8.926 16.956 -12.399 1.00 11.71 218 GLN A C 1
ATOM 3113 O O . GLN A 1 218 ? 7.876 16.551 -11.893 1.00 13.47 218 GLN A O 1
ATOM 3127 N N . PHE A 1 219 ? 9.938 17.441 -11.696 1.00 12.12 219 PHE A N 1
ATOM 3128 C CA . PHE A 1 219 ? 9.854 17.721 -10.278 1.00 12.92 219 PHE A CA 1
ATOM 3129 C C . PHE A 1 219 ? 9.537 19.140 -10.020 1.00 13.05 219 PHE A C 1
ATOM 3130 O O . PHE A 1 219 ? 10.184 19.804 -9.232 1.00 15.13 219 PHE A O 1
ATOM 3147 N N . TYR A 1 220 ? 8.516 19.634 -10.722 1.00 13.55 220 TYR A N 1
ATOM 3148 C CA . TYR A 1 220 ? 8.169 21.037 -10.718 1.00 14.08 220 TYR A CA 1
ATOM 3149 C C . TYR A 1 220 ? 6.733 21.154 -11.135 1.00 13.82 220 TYR A C 1
ATOM 3150 O O . TYR A 1 220 ? 6.170 20.207 -11.707 1.00 13.92 220 TYR A O 1
ATOM 3168 N N . ASN A 1 221 ? 6.126 22.303 -10.815 1.00 13.62 221 ASN A N 1
ATOM 3169 C CA . ASN A 1 221 ? 4.703 22.635 -11.188 1.00 14.64 221 ASN A CA 1
ATOM 3170 C C . ASN A 1 221 ? 3.673 21.753 -10.487 1.00 15.05 221 ASN A C 1
ATOM 3171 O O . ASN A 1 221 ? 2.547 21.718 -10.911 1.00 17.89 221 ASN A O 1
ATOM 3182 N N . GLN A 1 222 ? 4.079 21.100 -9.407 1.00 15.27 222 GLN A N 1
ATOM 3183 C CA . GLN A 1 222 ? 3.175 20.242 -8.637 1.00 15.33 222 GLN A CA 1
ATOM 3184 C C . GLN A 1 222 ? 2.887 20.798 -7.280 1.00 20.82 222 GLN A C 1
ATOM 3185 O O . GLN A 1 222 ? 2.302 20.117 -6.435 1.00 21.58 222 GLN A O 1
ATOM 3199 N N . GLY A 1 223 ? 3.213 22.042 -7.058 1.00 21.38 223 GLY A N 1
ATOM 3200 C CA . GLY A 1 223 ? 2.755 22.725 -5.849 1.00 24.06 223 GLY A CA 1
ATOM 3201 C C . GLY A 1 223 ? 3.293 22.006 -4.636 1.00 20.69 223 GLY A C 1
ATOM 3202 O O . GLY A 1 223 ? 4.456 21.737 -4.479 1.00 23.98 223 GLY A O 1
ATOM 3206 N N . GLY A 1 224 ? 2.387 21.678 -3.741 1.00 23.60 224 GLY A N 1
ATOM 3207 C CA . GLY A 1 224 ? 2.777 21.066 -2.501 1.00 22.92 224 GLY A CA 1
ATOM 3208 C C . GLY A 1 224 ? 2.775 19.530 -2.487 1.00 22.65 224 GLY A C 1
ATOM 3209 O O . GLY A 1 224 ? 2.912 18.943 -1.423 1.00 23.51 224 GLY A O 1
ATOM 3213 N N . ASP A 1 225 ? 2.659 18.880 -3.622 1.00 19.50 225 ASP A N 1
ATOM 3214 C CA . ASP A 1 225 ? 2.749 17.436 -3.653 1.00 17.69 225 ASP A CA 1
ATOM 3215 C C . ASP A 1 225 ? 4.134 16.999 -3.206 1.00 17.32 225 ASP A C 1
ATOM 3216 O O . ASP A 1 225 ? 5.066 17.738 -3.337 1.00 18.33 225 ASP A O 1
ATOM 3225 N N . GLY A 1 226 ? 4.231 15.797 -2.658 1.00 17.38 226 GLY A N 1
ATOM 3226 C CA . GLY A 1 226 ? 5.478 15.347 -2.091 1.00 18.53 226 GLY A CA 1
ATOM 3227 C C . GLY A 1 226 ? 5.288 14.035 -1.395 1.00 18.62 226 GLY A C 1
ATOM 3228 O O . GLY A 1 226 ? 4.495 13.210 -1.871 1.00 21.15 226 GLY A O 1
ATOM 3232 N N . LEU A 1 227 ? 6.054 13.817 -0.323 1.00 16.86 227 LEU A N 1
ATOM 3233 C CA . LEU A 1 227 ? 6.007 12.517 0.352 1.00 19.51 227 LEU A CA 1
ATOM 3234 C C . LEU A 1 227 ? 6.328 12.714 1.819 1.00 20.06 227 LEU A C 1
ATOM 3235 O O . LEU A 1 227 ? 6.987 13.685 2.217 1.00 19.66 227 LEU A O 1
ATOM 3251 N N . TRP A 1 228 ? 5.809 11.827 2.641 1.00 23.91 228 TRP A N 1
ATOM 3252 C CA . TRP A 1 228 ? 6.075 11.797 4.081 1.00 22.27 228 TRP A CA 1
ATOM 3253 C C . TRP A 1 228 ? 7.192 10.848 4.353 1.00 21.55 228 TRP A C 1
ATOM 3254 O O . TRP A 1 228 ? 7.159 9.692 3.924 1.00 25.64 228 TRP A O 1
ATOM 3275 N N . ILE A 1 229 ? 8.159 11.316 5.125 1.00 23.22 229 ILE A N 1
ATOM 3276 C CA . ILE A 1 229 ? 9.274 10.447 5.540 1.00 25.83 229 ILE A CA 1
ATOM 3277 C C . ILE A 1 229 ? 9.366 10.416 7.067 1.00 32.92 229 ILE A C 1
ATOM 3278 O O . ILE A 1 229 ? 9.490 11.476 7.707 1.00 29.57 229 ILE A O 1
ATOM 3294 N N . GLU A 1 230 ? 9.332 9.205 7.641 1.00 38.73 230 GLU A N 1
ATOM 3295 C CA . GLU A 1 230 ? 9.482 9.006 9.087 1.00 44.55 230 GLU A CA 1
ATOM 3296 C C . GLU A 1 230 ? 10.760 9.693 9.549 1.00 43.96 230 GLU A C 1
ATOM 3297 O O . GLU A 1 230 ? 11.834 9.442 8.977 1.00 42.93 230 GLU A O 1
ATOM 3309 N N . GLY A 1 231 ? 10.643 10.578 10.544 1.00 42.58 231 GLY A N 1
ATOM 3310 C CA . GLY A 1 231 ? 11.777 11.277 11.113 1.00 44.72 231 GLY A CA 1
ATOM 3311 C C . GLY A 1 231 ? 12.132 12.620 10.492 1.00 45.06 231 GLY A C 1
ATOM 3312 O O . GLY A 1 231 ? 13.008 13.347 10.988 1.00 48.78 231 GLY A O 1
ATOM 3316 N N . VAL A 1 232 ? 11.462 12.941 9.398 1.00 35.92 232 VAL A N 1
ATOM 3317 C CA . VAL A 1 232 ? 11.723 14.183 8.677 1.00 33.05 232 VAL A CA 1
ATOM 3318 C C . VAL A 1 232 ? 10.416 14.911 8.645 1.00 34.33 232 VAL A C 1
ATOM 3319 O O . VAL A 1 232 ? 10.346 16.061 9.018 1.00 37.95 232 VAL A O 1
ATOM 3332 N N . GLY A 1 233 ? 9.367 14.214 8.223 1.00 28.24 233 GLY A N 1
ATOM 3333 C CA . GLY A 1 233 ? 8.029 14.774 8.160 1.00 26.24 233 GLY A CA 1
ATOM 3334 C C . GLY A 1 233 ? 7.557 14.908 6.730 1.00 25.50 233 GLY A C 1
ATOM 3335 O O . GLY A 1 233 ? 7.932 14.140 5.876 1.00 21.92 233 GLY A O 1
ATOM 3339 N N . TRP A 1 234 ? 6.703 15.891 6.499 1.00 24.39 234 TRP A N 1
ATOM 3340 C CA . TRP A 1 234 ? 6.100 16.070 5.203 1.00 20.38 234 TRP A CA 1
ATOM 3341 C C . TRP A 1 234 ? 7.043 16.874 4.320 1.00 19.20 234 TRP A C 1
ATOM 3342 O O . TRP A 1 234 ? 7.398 18.017 4.658 1.00 20.68 234 TRP A O 1
ATOM 3363 N N . ILE A 1 235 ? 7.419 16.285 3.181 1.00 18.24 235 ILE A N 1
ATOM 3364 C CA . ILE A 1 235 ? 8.380 16.905 2.318 1.00 18.13 235 ILE A CA 1
ATOM 3365 C C . ILE A 1 235 ? 7.719 17.222 0.985 1.00 18.45 235 ILE A C 1
ATOM 3366 O O . ILE A 1 235 ? 7.482 16.332 0.155 1.00 17.98 235 ILE A O 1
ATOM 3382 N N . ALA A 1 236 ? 7.516 18.532 0.728 1.00 18.02 236 ALA A N 1
ATOM 3383 C CA . ALA A 1 236 ? 6.806 18.985 -0.459 1.00 17.16 236 ALA A CA 1
ATOM 3384 C C . ALA A 1 236 ? 7.735 19.486 -1.529 1.00 14.97 236 ALA A C 1
ATOM 3385 O O . ALA A 1 236 ? 8.806 19.973 -1.207 1.00 15.77 236 ALA A O 1
ATOM 3392 N N . GLN A 1 237 ? 7.320 19.362 -2.772 1.00 14.33 237 GLN A N 1
ATOM 3393 C CA . GLN A 1 237 ? 8.088 19.839 -3.912 1.00 14.49 237 GLN A CA 1
ATOM 3394 C C . GLN A 1 237 ? 8.306 21.352 -3.915 1.00 15.28 237 GLN A C 1
ATOM 3395 O O . GLN A 1 237 ? 9.236 21.842 -4.570 1.00 16.39 237 GLN A O 1
ATOM 3409 N N . ASN A 1 238 ? 7.474 22.090 -3.172 1.00 16.35 238 ASN A N 1
ATOM 3410 C CA . ASN A 1 238 ? 7.628 23.526 -3.111 1.00 16.88 238 ASN A CA 1
ATOM 3411 C C . ASN A 1 238 ? 8.260 24.038 -1.811 1.00 18.01 238 ASN A C 1
ATOM 3412 O O . ASN A 1 238 ? 8.210 25.238 -1.509 1.00 21.86 238 ASN A O 1
ATOM 3423 N N . ASN A 1 239 ? 8.881 23.141 -1.044 1.00 18.00 239 ASN A N 1
ATOM 3424 C CA . ASN A 1 239 ? 9.504 23.564 0.207 1.00 19.50 239 ASN A CA 1
ATOM 3425 C C . ASN A 1 239 ? 11.000 23.714 -0.004 1.00 20.00 239 ASN A C 1
ATOM 3426 O O . ASN A 1 239 ? 11.766 22.726 -0.092 1.00 20.77 239 ASN A O 1
ATOM 3437 N N . ASP A 1 240 ? 11.483 24.949 -0.045 1.00 20.13 240 ASP A N 1
ATOM 3438 C CA . ASP A 1 240 ? 12.883 25.210 -0.301 1.00 20.26 240 ASP A CA 1
ATOM 3439 C C . ASP A 1 240 ? 13.738 24.721 0.867 1.00 22.40 240 ASP A C 1
ATOM 3440 O O . ASP A 1 240 ? 14.885 24.305 0.655 1.00 25.98 240 ASP A O 1
ATOM 3449 N N . ALA A 1 241 ? 13.194 24.709 2.079 1.00 22.06 241 ALA A N 1
ATOM 3450 C CA . ALA A 1 241 ? 14.020 24.403 3.231 1.00 19.99 241 ALA A CA 1
ATOM 3451 C C . ALA A 1 241 ? 14.325 22.921 3.237 1.00 21.74 241 ALA A C 1
ATOM 3452 O O . ALA A 1 241 ? 15.312 22.516 3.874 1.00 27.37 241 ALA A O 1
ATOM 3459 N N . LEU A 1 242 ? 13.523 22.105 2.578 1.00 19.83 242 LEU A N 1
ATOM 3460 C CA . LEU A 1 242 ? 13.727 20.671 2.598 1.00 19.41 242 LEU A CA 1
ATOM 3461 C C . LEU A 1 242 ? 14.057 20.183 1.189 1.00 16.47 242 LEU A C 1
ATOM 3462 O O . LEU A 1 242 ? 13.784 19.055 0.865 1.00 18.35 242 LEU A O 1
ATOM 3478 N N . LYS A 1 243 ? 14.624 21.024 0.347 1.00 17.27 243 LYS A N 1
ATOM 3479 C CA . LYS A 1 243 ? 14.842 20.671 -1.049 1.00 15.52 243 LYS A CA 1
ATOM 3480 C C . LYS A 1 243 ? 15.801 19.456 -1.160 1.00 15.32 243 LYS A C 1
ATOM 3481 O O . LYS A 1 243 ? 15.560 18.544 -1.970 1.00 15.00 243 LYS A O 1
ATOM 3500 N N . GLU A 1 244 ? 16.867 19.383 -0.343 1.00 15.93 244 GLU A N 1
ATOM 3501 C CA . GLU A 1 244 ? 17.781 18.224 -0.423 1.00 15.33 244 GLU A CA 1
ATOM 3502 C C . GLU A 1 244 ? 17.018 16.969 -0.159 1.00 14.35 244 GLU A C 1
ATOM 3503 O O . GLU A 1 244 ? 17.195 15.946 -0.810 1.00 16.23 244 GLU A O 1
ATOM 3515 N N . GLU A 1 245 ? 16.185 17.024 0.900 1.00 15.67 245 GLU A N 1
ATOM 3516 C CA . GLU A 1 245 ? 15.419 15.864 1.313 1.00 16.12 245 GLU A CA 1
ATOM 3517 C C . GLU A 1 245 ? 14.429 15.455 0.241 1.00 15.07 245 GLU A C 1
ATOM 3518 O O . GLU A 1 245 ? 14.190 14.278 -0.005 1.00 17.54 245 GLU A O 1
ATOM 3530 N N . PHE A 1 246 ? 13.735 16.427 -0.330 1.00 15.11 246 PHE A N 1
ATOM 3531 C CA . PHE A 1 246 ? 12.803 16.148 -1.405 1.00 14.29 246 PHE A CA 1
ATOM 3532 C C . PHE A 1 246 ? 13.483 15.446 -2.561 1.00 13.68 246 PHE A C 1
ATOM 3533 O O . PHE A 1 246 ? 13.029 14.378 -2.995 1.00 14.14 246 PHE A O 1
ATOM 3550 N N . ILE A 1 247 ? 14.634 15.962 -3.028 1.00 14.43 247 ILE A N 1
ATOM 3551 C CA . ILE A 1 247 ? 15.363 15.326 -4.137 1.00 13.67 247 ILE A CA 1
ATOM 3552 C C . ILE A 1 247 ? 15.755 13.920 -3.794 1.00 12.38 247 ILE A C 1
ATOM 3553 O O . ILE A 1 247 ? 15.474 12.977 -4.517 1.00 13.93 247 ILE A O 1
ATOM 3569 N N . TYR A 1 248 ? 16.375 13.791 -2.611 1.00 14.68 248 TYR A N 1
ATOM 3570 C CA . TYR A 1 248 ? 16.870 12.519 -2.237 1.00 16.66 248 TYR A CA 1
ATOM 3571 C C . TYR A 1 248 ? 15.745 11.501 -2.091 1.00 13.98 248 TYR A C 1
ATOM 3572 O O . TYR A 1 248 ? 15.842 10.396 -2.620 1.00 15.11 248 TYR A O 1
ATOM 3590 N N . TYR A 1 249 ? 14.722 11.847 -1.311 1.00 14.08 249 TYR A N 1
ATOM 3591 C CA . TYR A 1 249 ? 13.728 10.830 -0.997 1.00 15.29 249 TYR A CA 1
ATOM 3592 C C . TYR A 1 249 ? 12.823 10.487 -2.169 1.00 15.27 249 TYR A C 1
ATOM 3593 O O . TYR A 1 249 ? 12.418 9.333 -2.334 1.00 15.43 249 TYR A O 1
ATOM 3611 N N . ILE A 1 250 ? 12.492 11.472 -2.994 1.00 14.94 250 ILE A N 1
ATOM 3612 C CA . ILE A 1 250 ? 11.645 11.168 -4.148 1.00 14.31 250 ILE A CA 1
ATOM 3613 C C . ILE A 1 250 ? 12.433 10.310 -5.121 1.00 13.10 250 ILE A C 1
ATOM 3614 O O . ILE A 1 250 ? 11.909 9.328 -5.659 1.00 14.19 250 ILE A O 1
ATOM 3630 N N . ALA A 1 251 ? 13.716 10.625 -5.315 1.00 13.51 251 ALA A N 1
ATOM 3631 C CA . ALA A 1 251 ? 14.555 9.770 -6.159 1.00 14.10 251 ALA A CA 1
ATOM 3632 C C . ALA A 1 251 ? 14.789 8.406 -5.579 1.00 13.85 251 ALA A C 1
ATOM 3633 O O . ALA A 1 251 ? 14.671 7.404 -6.278 1.00 14.51 251 ALA A O 1
ATOM 3640 N N . ASP A 1 252 ? 15.050 8.358 -4.288 1.00 15.19 252 ASP A N 1
ATOM 3641 C CA . ASP A 1 252 ? 15.253 7.051 -3.643 1.00 16.13 252 ASP A CA 1
ATOM 3642 C C . ASP A 1 252 ? 14.057 6.164 -3.779 1.00 17.58 252 ASP A C 1
ATOM 3643 O O . ASP A 1 252 ? 14.164 4.942 -3.980 1.00 17.84 252 ASP A O 1
ATOM 3652 N N . SER A 1 253 ? 12.887 6.765 -3.666 1.00 15.63 253 SER A N 1
ATOM 3653 C CA . SER A 1 253 ? 11.637 6.028 -3.811 1.00 17.17 253 SER A CA 1
ATOM 3654 C C . SER A 1 253 ? 11.459 5.457 -5.219 1.00 15.79 253 SER A C 1
ATOM 3655 O O . SER A 1 253 ? 11.142 4.291 -5.427 1.00 16.58 253 SER A O 1
ATOM 3663 N N . LEU A 1 254 ? 11.664 6.313 -6.224 1.00 15.10 254 LEU A N 1
ATOM 3664 C CA . LEU A 1 254 ? 11.557 5.884 -7.594 1.00 14.60 254 LEU A CA 1
ATOM 3665 C C . LEU A 1 254 ? 12.582 4.811 -7.941 1.00 16.96 254 LEU A C 1
ATOM 3666 O O . LEU A 1 254 ? 12.272 3.830 -8.629 1.00 17.04 254 LEU A O 1
ATOM 3682 N N . ILE A 1 255 ? 13.850 4.962 -7.514 1.00 15.35 255 ILE A N 1
ATOM 3683 C CA . ILE A 1 255 ? 14.876 4.052 -7.990 1.00 16.81 255 ILE A CA 1
ATOM 3684 C C . ILE A 1 255 ? 14.796 2.696 -7.300 1.00 18.74 255 ILE A C 1
ATOM 3685 O O . ILE A 1 255 ? 15.405 1.714 -7.746 1.00 19.25 255 ILE A O 1
ATOM 3701 N N . ASN A 1 256 ? 14.027 2.603 -6.215 1.00 17.32 256 ASN A N 1
ATOM 3702 C CA . ASN A 1 256 ? 13.819 1.364 -5.506 1.00 18.78 256 ASN A CA 1
ATOM 3703 C C . ASN A 1 256 ? 12.398 0.854 -5.596 1.00 19.45 256 ASN A C 1
ATOM 3704 O O . ASN A 1 256 ? 12.083 -0.253 -5.112 1.00 22.58 256 ASN A O 1
ATOM 3715 N N . GLY A 1 257 ? 11.493 1.619 -6.172 1.00 18.55 257 GLY A N 1
ATOM 3716 C CA . GLY A 1 257 ? 10.098 1.217 -6.209 1.00 19.77 257 GLY A CA 1
ATOM 3717 C C . GLY A 1 257 ? 9.476 1.171 -4.820 1.00 19.58 257 GLY A C 1
ATOM 3718 O O . GLY A 1 257 ? 8.625 0.321 -4.520 1.00 21.01 257 GLY A O 1
ATOM 3722 N N . THR A 1 258 ? 9.925 2.078 -3.953 1.00 18.70 258 THR A N 1
ATOM 3723 C CA . THR A 1 258 ? 9.431 2.113 -2.551 1.00 19.08 258 THR A CA 1
ATOM 3724 C C . THR A 1 258 ? 8.496 3.311 -2.341 1.00 18.48 258 THR A C 1
ATOM 3725 O O . THR A 1 258 ? 8.365 4.182 -3.208 1.00 18.25 258 THR A O 1
ATOM 3736 N N . ARG A 1 259 ? 7.879 3.376 -1.161 1.00 19.10 259 ARG A N 1
ATOM 3737 C CA . ARG A 1 259 ? 7.044 4.459 -0.759 1.00 20.07 259 ARG A CA 1
ATOM 3738 C C . ARG A 1 259 ? 5.985 4.749 -1.770 1.00 20.09 259 ARG A C 1
ATOM 3739 O O . ARG A 1 259 ? 5.552 5.868 -1.949 1.00 20.89 259 ARG A O 1
ATOM 3760 N N . ASN A 1 260 ? 5.463 3.659 -2.326 1.00 19.34 260 ASN A N 1
ATOM 3761 C CA . ASN A 1 260 ? 4.331 3.739 -3.247 1.00 20.06 260 ASN A CA 1
ATOM 3762 C C . ASN A 1 260 ? 4.655 4.377 -4.582 1.00 18.15 260 ASN A C 1
ATOM 3763 O O . ASN A 1 260 ? 3.767 4.840 -5.249 1.00 20.38 260 ASN A O 1
ATOM 3774 N N . TYR A 1 261 ? 5.902 4.378 -4.998 1.00 17.21 261 TYR A N 1
ATOM 3775 C CA . TYR A 1 261 ? 6.291 4.803 -6.337 1.00 16.09 261 TYR A CA 1
ATOM 3776 C C . TYR A 1 261 ? 6.630 3.638 -7.213 1.00 16.82 261 TYR A C 1
ATOM 3777 O O . TYR A 1 261 ? 7.163 2.601 -6.766 1.00 18.59 261 TYR A O 1
ATOM 3795 N N . HIS A 1 262 ? 6.347 3.795 -8.503 1.00 16.54 262 HIS A N 1
ATOM 3796 C CA . HIS A 1 262 ? 6.756 2.841 -9.523 1.00 17.13 262 HIS A CA 1
ATOM 3797 C C . HIS A 1 262 ? 8.281 2.897 -9.664 1.00 18.19 262 HIS A C 1
ATOM 3798 O O . HIS A 1 262 ? 8.873 3.971 -9.612 1.00 19.24 262 HIS A O 1
ATOM 3812 N N . LYS A 1 263 ? 8.919 1.770 -9.901 1.00 16.95 263 LYS A N 1
ATOM 3813 C CA . LYS A 1 263 ? 10.352 1.724 -10.025 1.00 16.70 263 LYS A CA 1
ATOM 3814 C C . LYS A 1 263 ? 10.861 2.140 -11.395 1.00 16.86 263 LYS A C 1
ATOM 3815 O O . LYS A 1 263 ? 10.422 1.678 -12.443 1.00 18.54 263 LYS A O 1
ATOM 3834 N N . ILE A 1 264 ? 11.804 3.061 -11.350 1.00 16.33 264 ILE A N 1
ATOM 3835 C CA . ILE A 1 264 ? 12.599 3.508 -12.498 1.00 16.06 264 ILE A CA 1
ATOM 3836 C C . ILE A 1 264 ? 14.045 3.326 -12.070 1.00 15.66 264 ILE A C 1
ATOM 3837 O O . ILE A 1 264 ? 14.519 3.968 -11.152 1.00 18.03 264 ILE A O 1
ATOM 3853 N N . PRO A 1 265 ? 14.775 2.441 -12.748 1.00 17.11 265 PRO A N 1
ATOM 3854 C CA . PRO A 1 265 ? 16.143 2.174 -12.299 1.00 18.88 265 PRO A CA 1
ATOM 3855 C C . PRO A 1 265 ? 17.015 3.436 -12.296 1.00 15.44 265 PRO A C 1
ATOM 3856 O O . PRO A 1 265 ? 16.859 4.344 -13.104 1.00 16.34 265 PRO A O 1
ATOM 3867 N N . HIS A 1 266 ? 17.962 3.497 -11.358 1.00 15.83 266 HIS A N 1
ATOM 3868 C CA . HIS A 1 266 ? 18.717 4.742 -11.144 1.00 16.29 266 HIS A CA 1
ATOM 3869 C C . HIS A 1 266 ? 19.478 5.202 -12.384 1.00 15.49 266 HIS A C 1
ATOM 3870 O O . HIS A 1 266 ? 19.593 6.344 -12.648 1.00 15.74 266 HIS A O 1
ATOM 3884 N N . ASP A 1 267 ? 19.995 4.243 -13.126 1.00 15.10 267 ASP A N 1
ATOM 3885 C CA . ASP A 1 267 ? 20.778 4.545 -14.328 1.00 16.47 267 ASP A CA 1
ATOM 3886 C C . ASP A 1 267 ? 19.891 5.024 -15.476 1.00 15.83 267 ASP A C 1
ATOM 3887 O O . ASP A 1 267 ? 20.371 5.365 -16.545 1.00 17.04 267 ASP A O 1
ATOM 3896 N N . LYS A 1 268 ? 18.560 4.957 -15.269 1.00 14.56 268 LYS A N 1
ATOM 3897 C CA . LYS A 1 268 ? 17.562 5.436 -16.221 1.00 14.90 268 LYS A CA 1
ATOM 3898 C C . LYS A 1 268 ? 16.737 6.568 -15.632 1.00 14.88 268 LYS A C 1
ATOM 3899 O O . LYS A 1 268 ? 15.640 6.855 -16.155 1.00 14.81 268 LYS A O 1
ATOM 3918 N N . LEU A 1 269 ? 17.178 7.184 -14.547 1.00 13.67 269 LEU A N 1
ATOM 3919 C CA . LEU A 1 269 ? 16.409 8.280 -13.937 1.00 13.14 269 LEU A CA 1
ATOM 3920 C C . LEU A 1 269 ? 17.229 9.571 -14.024 1.00 12.32 269 LEU A C 1
ATOM 3921 O O . LEU A 1 269 ? 18.353 9.669 -13.537 1.00 13.85 269 LEU A O 1
ATOM 3937 N N . VAL A 1 270 ? 16.605 10.582 -14.610 1.00 12.03 270 VAL A N 1
ATOM 3938 C CA . VAL A 1 270 ? 17.158 11.904 -14.799 1.00 11.51 270 VAL A CA 1
ATOM 3939 C C . VAL A 1 270 ? 16.248 12.925 -14.101 1.00 11.52 270 VAL A C 1
ATOM 3940 O O . VAL A 1 270 ? 15.037 12.874 -14.274 1.00 12.60 270 VAL A O 1
ATOM 3953 N N . PHE A 1 271 ? 16.805 13.832 -13.293 1.00 11.63 271 PHE A N 1
ATOM 3954 C CA . PHE A 1 271 ? 15.969 14.638 -12.424 1.00 11.29 271 PHE A CA 1
ATOM 3955 C C . PHE A 1 271 ? 15.604 15.943 -13.121 1.00 11.60 271 PHE A C 1
ATOM 3956 O O . PHE A 1 271 ? 16.430 16.837 -13.363 1.00 11.98 271 PHE A O 1
ATOM 3973 N N . GLY A 1 272 ? 14.313 16.102 -13.437 1.00 11.46 272 GLY A N 1
ATOM 3974 C CA . GLY A 1 272 ? 13.792 17.266 -14.152 1.00 11.70 272 GLY A CA 1
ATOM 3975 C C . GLY A 1 272 ? 13.438 18.472 -13.303 1.00 11.77 272 GLY A C 1
ATOM 3976 O O . GLY A 1 272 ? 12.705 18.327 -12.323 1.00 11.57 272 GLY A O 1
ATOM 3980 N N . LEU A 1 273 ? 13.928 19.649 -13.703 1.00 11.94 273 LEU A N 1
ATOM 3981 C CA . LEU A 1 273 ? 13.868 20.864 -12.950 1.00 12.07 273 LEU A CA 1
ATOM 3982 C C . LEU A 1 273 ? 13.585 22.062 -13.786 1.00 11.53 273 LEU A C 1
ATOM 3983 O O . LEU A 1 273 ? 13.955 22.124 -14.972 1.00 12.51 273 LEU A O 1
ATOM 3999 N N . PRO A 1 274 ? 13.002 23.099 -13.221 1.00 11.29 274 PRO A N 1
ATOM 4000 C CA . PRO A 1 274 ? 12.953 24.370 -13.931 1.00 11.72 274 PRO A CA 1
ATOM 4001 C C . PRO A 1 274 ? 14.298 25.063 -13.980 1.00 10.87 274 PRO A C 1
ATOM 4002 O O . PRO A 1 274 ? 15.082 25.013 -13.012 1.00 12.73 274 PRO A O 1
ATOM 4013 N N . SER A 1 275 ? 14.562 25.768 -15.067 1.00 11.01 275 SER A N 1
ATOM 4014 C CA A SER A 1 275 ? 15.871 26.422 -15.172 0.63 12.19 275 SER A CA 1
ATOM 4015 C CA B SER A 1 275 ? 15.876 26.393 -15.183 0.37 11.17 275 SER A CA 1
ATOM 4016 C C . SER A 1 275 ? 15.970 27.609 -14.251 1.00 12.36 275 SER A C 1
ATOM 4017 O O . SER A 1 275 ? 17.038 28.011 -13.870 1.00 13.66 275 SER A O 1
ATOM 4030 N N . ASN A 1 276 ? 14.828 28.220 -13.887 1.00 11.64 276 ASN A N 1
ATOM 4031 C CA . ASN A 1 276 ? 14.757 29.419 -13.100 1.00 12.22 276 ASN A CA 1
ATOM 4032 C C . ASN A 1 276 ? 13.328 29.643 -12.651 1.00 13.00 276 ASN A C 1
ATOM 4033 O O . ASN A 1 276 ? 12.465 28.865 -13.057 1.00 13.33 276 ASN A O 1
ATOM 4044 N N . ILE A 1 277 ? 13.041 30.710 -11.915 1.00 13.83 277 ILE A N 1
ATOM 4045 C CA . ILE A 1 277 ? 11.707 30.911 -11.383 1.00 14.70 277 ILE A CA 1
ATOM 4046 C C . ILE A 1 277 ? 10.719 31.373 -12.463 1.00 14.52 277 ILE A C 1
ATOM 4047 O O . ILE A 1 277 ? 9.496 31.338 -12.232 1.00 15.65 277 ILE A O 1
ATOM 4063 N N . ASP A 1 278 ? 11.153 31.825 -13.653 1.00 14.38 278 ASP A N 1
ATOM 4064 C CA . ASP A 1 278 ? 10.227 32.138 -14.711 1.00 13.51 278 ASP A CA 1
ATOM 4065 C C . ASP A 1 278 ? 9.754 30.880 -15.421 1.00 14.71 278 ASP A C 1
ATOM 4066 O O . ASP A 1 278 ? 8.713 30.911 -16.054 1.00 14.65 278 ASP A O 1
ATOM 4075 N N . ALA A 1 279 ? 10.553 29.818 -15.391 1.00 13.05 279 ALA A N 1
ATOM 4076 C CA . ALA A 1 279 ? 10.339 28.657 -16.207 1.00 12.29 279 ALA A CA 1
ATOM 4077 C C . ALA A 1 279 ? 9.200 27.746 -15.741 1.00 13.11 279 ALA A C 1
ATOM 4078 O O . ALA A 1 279 ? 8.631 27.024 -16.544 1.00 15.09 279 ALA A O 1
ATOM 4085 N N . ALA A 1 280 ? 8.911 27.832 -14.442 1.00 13.25 280 ALA A N 1
ATOM 4086 C CA . ALA A 1 280 ? 7.887 27.001 -13.819 1.00 15.04 280 ALA A CA 1
ATOM 4087 C C . ALA A 1 280 ? 7.321 27.753 -12.618 1.00 14.31 280 ALA A C 1
ATOM 4088 O O . ALA A 1 280 ? 8.021 28.612 -12.034 1.00 16.59 280 ALA A O 1
ATOM 4095 N N . ALA A 1 281 ? 6.108 27.410 -12.201 1.00 14.64 281 ALA A N 1
ATOM 4096 C CA . ALA A 1 281 ? 5.480 28.063 -11.099 1.00 17.07 281 ALA A CA 1
ATOM 4097 C C . ALA A 1 281 ? 6.204 27.767 -9.798 1.00 15.37 281 ALA A C 1
ATOM 4098 O O . ALA A 1 281 ? 6.440 28.652 -8.996 1.00 17.37 281 ALA A O 1
ATOM 4105 N N . THR A 1 282 ? 6.567 26.500 -9.617 1.00 14.90 282 THR A N 1
ATOM 4106 C CA . THR A 1 282 ? 7.299 26.056 -8.427 1.00 14.35 282 THR A CA 1
ATOM 4107 C C . THR A 1 282 ? 8.314 24.974 -8.843 1.00 13.45 282 THR A C 1
ATOM 4108 O O . THR A 1 282 ? 8.135 24.346 -9.908 1.00 14.75 282 THR A O 1
ATOM 4119 N N . GLY A 1 283 ? 9.264 24.696 -7.957 1.00 13.68 283 GLY A N 1
ATOM 4120 C CA . GLY A 1 283 ? 10.230 23.609 -8.172 1.00 13.90 283 GLY A CA 1
ATOM 4121 C C . GLY A 1 283 ? 11.651 24.051 -8.370 1.00 13.90 283 GLY A C 1
ATOM 4122 O O . GLY A 1 283 ? 12.545 23.213 -8.335 1.00 13.93 283 GLY A O 1
ATOM 4126 N N . TYR A 1 284 ? 11.879 25.342 -8.618 1.00 13.93 284 TYR A N 1
ATOM 4127 C CA . TYR A 1 284 ? 13.243 25.781 -8.876 1.00 13.45 284 TYR A CA 1
ATOM 4128 C C . TYR A 1 284 ? 14.072 25.542 -7.614 1.00 13.09 284 TYR A C 1
ATOM 4129 O O . TYR A 1 284 ? 13.651 25.837 -6.495 1.00 15.99 284 TYR A O 1
ATOM 4147 N N . ILE A 1 285 ? 15.283 25.054 -7.836 1.00 13.40 285 ILE A N 1
ATOM 4148 C CA . ILE A 1 285 ? 16.236 24.837 -6.753 1.00 14.32 285 ILE A CA 1
ATOM 4149 C C . ILE A 1 285 ? 16.977 26.130 -6.489 1.00 14.69 285 ILE A C 1
ATOM 4150 O O . ILE A 1 285 ? 17.829 26.592 -7.252 1.00 14.52 285 ILE A O 1
ATOM 4166 N N . GLN A 1 286 ? 16.704 26.756 -5.360 1.00 16.11 286 GLN A N 1
ATOM 4167 C CA . GLN A 1 286 ? 17.363 28.002 -4.965 1.00 17.61 286 GLN A CA 1
ATOM 4168 C C . GLN A 1 286 ? 18.839 27.781 -4.676 1.00 18.87 286 GLN A C 1
ATOM 4169 O O . GLN A 1 286 ? 19.658 28.627 -5.053 1.00 20.77 286 GLN A O 1
ATOM 4183 N N . ASP A 1 287 ? 19.177 26.670 -4.005 1.00 17.32 287 ASP A N 1
ATOM 4184 C CA . ASP A 1 287 ? 20.566 26.421 -3.587 1.00 17.49 287 ASP A CA 1
ATOM 4185 C C . ASP A 1 287 ? 21.023 25.132 -4.264 1.00 15.61 287 ASP A C 1
ATOM 4186 O O . ASP A 1 287 ? 20.640 24.030 -3.828 1.00 15.12 287 ASP A O 1
ATOM 4195 N N . PRO A 1 288 ? 21.865 25.222 -5.297 1.00 16.25 288 PRO A N 1
ATOM 4196 C CA . PRO A 1 288 ? 22.291 24.003 -6.023 1.00 16.49 288 PRO A CA 1
ATOM 4197 C C . PRO A 1 288 ? 22.932 22.979 -5.117 1.00 16.29 288 PRO A C 1
ATOM 4198 O O . PRO A 1 288 ? 22.927 21.807 -5.454 1.00 16.41 288 PRO A O 1
ATOM 4209 N N A GLN A 1 289 ? 23.521 23.457 -4.000 0.47 18.79 289 GLN A N 1
ATOM 4210 N N B GLN A 1 289 ? 23.536 23.370 -3.999 0.53 15.95 289 GLN A N 1
ATOM 4211 C CA A GLN A 1 289 ? 24.059 22.565 -2.959 0.47 21.70 289 GLN A CA 1
ATOM 4212 C CA B GLN A 1 289 ? 24.141 22.369 -3.124 0.53 15.53 289 GLN A CA 1
ATOM 4213 C C A GLN A 1 289 ? 23.129 21.409 -2.655 0.47 18.12 289 GLN A C 1
ATOM 4214 C C B GLN A 1 289 ? 23.123 21.369 -2.582 0.53 15.18 289 GLN A C 1
ATOM 4215 O O A GLN A 1 289 ? 23.560 20.266 -2.482 0.47 20.60 289 GLN A O 1
ATOM 4216 O O B GLN A 1 289 ? 23.483 20.270 -2.162 0.53 15.65 289 GLN A O 1
ATOM 4243 N N . ASP A 1 290 ? 21.838 21.726 -2.581 1.00 15.34 290 ASP A N 1
ATOM 4244 C CA . ASP A 1 290 ? 20.844 20.781 -2.195 1.00 15.07 290 ASP A CA 1
ATOM 4245 C C . ASP A 1 290 ? 20.800 19.606 -3.184 1.00 15.01 290 ASP A C 1
ATOM 4246 O O . ASP A 1 290 ? 20.648 18.436 -2.803 1.00 16.23 290 ASP A O 1
ATOM 4255 N N . LEU A 1 291 ? 20.956 19.904 -4.478 1.00 14.38 291 LEU A N 1
ATOM 4256 C CA . LEU A 1 291 ? 21.048 18.854 -5.478 1.00 13.43 291 LEU A CA 1
ATOM 4257 C C . LEU A 1 291 ? 22.335 18.100 -5.383 1.00 12.28 291 LEU A C 1
ATOM 4258 O O . LEU A 1 291 ? 22.367 16.871 -5.480 1.00 14.70 291 LEU A O 1
ATOM 4274 N N . TYR A 1 292 ? 23.448 18.810 -5.244 1.00 13.65 292 TYR A N 1
ATOM 4275 C CA . TYR A 1 292 ? 24.749 18.152 -5.203 1.00 14.66 292 TYR A CA 1
ATOM 4276 C C . TYR A 1 292 ? 24.738 17.150 -4.062 1.00 14.65 292 TYR A C 1
ATOM 4277 O O . TYR A 1 292 ? 25.185 15.983 -4.225 1.00 14.81 292 TYR A O 1
ATOM 4295 N N . LYS A 1 293 ? 24.212 17.572 -2.918 1.00 15.17 293 LYS A N 1
ATOM 4296 C CA . LYS A 1 293 ? 24.208 16.687 -1.749 1.00 16.87 293 LYS A CA 1
ATOM 4297 C C . LYS A 1 293 ? 23.243 15.479 -1.940 1.00 14.09 293 LYS A C 1
ATOM 4298 O O . LYS A 1 293 ? 23.557 14.324 -1.553 1.00 16.38 293 LYS A O 1
ATOM 4317 N N . ALA A 1 294 ? 22.049 15.723 -2.480 1.00 15.40 294 ALA A N 1
ATOM 4318 C CA . ALA A 1 294 ? 21.104 14.644 -2.709 1.00 14.75 294 ALA A CA 1
ATOM 4319 C C . ALA A 1 294 ? 21.745 13.677 -3.711 1.00 13.75 294 ALA A C 1
ATOM 4320 O O . ALA A 1 294 ? 21.662 12.446 -3.524 1.00 15.42 294 ALA A O 1
ATOM 4327 N N . PHE A 1 295 ? 22.281 14.157 -4.818 1.00 15.02 295 PHE A N 1
ATOM 4328 C CA . PHE A 1 295 ? 22.867 13.286 -5.799 1.00 14.83 295 PHE A CA 1
ATOM 4329 C C . PHE A 1 295 ? 24.010 12.473 -5.217 1.00 15.20 295 PHE A C 1
ATOM 4330 O O . PHE A 1 295 ? 24.145 11.273 -5.513 1.00 16.74 295 PHE A O 1
ATOM 4347 N N . ASP A 1 296 ? 24.843 13.106 -4.385 1.00 16.87 296 ASP A N 1
ATOM 4348 C CA . ASP A 1 296 ? 25.965 12.403 -3.799 1.00 18.00 296 ASP A CA 1
ATOM 4349 C C . ASP A 1 296 ? 25.475 11.321 -2.836 1.00 18.77 296 ASP A C 1
ATOM 4350 O O . ASP A 1 296 ? 26.119 10.264 -2.748 1.00 19.93 296 ASP A O 1
ATOM 4359 N N . ARG A 1 297 ? 24.376 11.538 -2.107 1.00 16.76 297 ARG A N 1
ATOM 4360 C CA . ARG A 1 297 ? 23.842 10.539 -1.220 1.00 19.55 297 ARG A CA 1
ATOM 4361 C C . ARG A 1 297 ? 23.377 9.338 -2.085 1.00 19.54 297 ARG A C 1
ATOM 4362 O O . ARG A 1 297 ? 23.568 8.186 -1.711 1.00 19.91 297 ARG A O 1
ATOM 4383 N N . LEU A 1 298 ? 22.715 9.578 -3.225 1.00 16.10 298 LEU A N 1
ATOM 4384 C CA . LEU A 1 298 ? 22.230 8.527 -4.082 1.00 16.55 298 LEU A CA 1
ATOM 4385 C C . LEU A 1 298 ? 23.422 7.756 -4.622 1.00 16.78 298 LEU A C 1
ATOM 4386 O O . LEU A 1 298 ? 23.399 6.512 -4.662 1.00 19.51 298 LEU A O 1
ATOM 4402 N N . LYS A 1 299 ? 24.487 8.459 -5.002 1.00 17.23 299 LYS A N 1
ATOM 4403 C CA . LYS A 1 299 ? 25.674 7.800 -5.469 1.00 19.81 299 LYS A CA 1
ATOM 4404 C C . LYS A 1 299 ? 26.314 6.936 -4.400 1.00 21.13 299 LYS A C 1
ATOM 4405 O O . LYS A 1 299 ? 26.725 5.782 -4.677 1.00 22.20 299 LYS A O 1
ATOM 4424 N N . ALA A 1 300 ? 26.348 7.474 -3.183 1.00 21.73 300 ALA A N 1
ATOM 4425 C CA . ALA A 1 300 ? 27.007 6.794 -2.084 1.00 24.01 300 ALA A CA 1
ATOM 4426 C C . ALA A 1 300 ? 26.338 5.456 -1.754 1.00 24.80 300 ALA A C 1
ATOM 4427 O O . ALA A 1 300 ? 27.033 4.501 -1.366 1.00 26.81 300 ALA A O 1
ATOM 4434 N N . GLN A 1 301 ? 25.030 5.335 -1.969 1.00 22.13 301 GLN A N 1
ATOM 4435 C CA . GLN A 1 301 ? 24.311 4.085 -1.733 1.00 23.27 301 GLN A CA 1
ATOM 4436 C C . GLN A 1 301 ? 24.313 3.192 -2.996 1.00 22.19 301 GLN A C 1
ATOM 4437 O O . GLN A 1 301 ? 23.646 2.163 -3.027 1.00 25.07 301 GLN A O 1
ATOM 4451 N N . GLY A 1 302 ? 25.136 3.530 -3.997 1.00 21.64 302 GLY A N 1
ATOM 4452 C CA . GLY A 1 302 ? 25.316 2.689 -5.159 1.00 22.51 302 GLY A CA 1
ATOM 4453 C C . GLY A 1 302 ? 24.236 2.873 -6.211 1.00 21.06 302 GLY A C 1
ATOM 4454 O O . GLY A 1 302 ? 24.088 2.043 -7.082 1.00 23.34 302 GLY A O 1
ATOM 4458 N N . GLN A 1 303 ? 23.534 3.968 -6.170 1.00 19.97 303 GLN A N 1
ATOM 4459 C CA . GLN A 1 303 ? 22.439 4.204 -7.084 1.00 18.38 303 GLN A CA 1
ATOM 4460 C C . GLN A 1 303 ? 22.517 5.622 -7.680 1.00 16.96 303 GLN A C 1
ATOM 4461 O O . GLN A 1 303 ? 21.533 6.399 -7.661 1.00 16.94 303 GLN A O 1
ATOM 4475 N N . PRO A 1 304 ? 23.672 6.016 -8.292 1.00 16.37 304 PRO A N 1
ATOM 4476 C CA . PRO A 1 304 ? 23.772 7.366 -8.892 1.00 15.71 304 PRO A CA 1
ATOM 4477 C C . PRO A 1 304 ? 22.751 7.585 -9.997 1.00 15.92 304 PRO A C 1
ATOM 4478 O O . PRO A 1 304 ? 22.485 6.668 -10.790 1.00 16.54 304 PRO A O 1
ATOM 4489 N N . LEU A 1 305 ? 22.194 8.779 -10.044 1.00 14.84 305 LEU A N 1
ATOM 4490 C CA . LEU A 1 305 ? 21.248 9.101 -11.113 1.00 13.75 305 LEU A CA 1
ATOM 4491 C C . LEU A 1 305 ? 21.998 9.372 -12.437 1.00 14.64 305 LEU A C 1
ATOM 4492 O O . LEU A 1 305 ? 23.208 9.576 -12.470 1.00 16.50 305 LEU A O 1
ATOM 4508 N N . ARG A 1 306 ? 21.237 9.380 -13.500 1.00 13.52 306 ARG A N 1
ATOM 4509 C CA . ARG A 1 306 ? 21.768 9.461 -14.846 1.00 15.12 306 ARG A CA 1
ATOM 4510 C C . ARG A 1 306 ? 21.955 10.890 -15.291 1.00 12.69 306 ARG A C 1
ATOM 4511 O O . ARG A 1 306 ? 22.627 11.127 -16.282 1.00 14.84 306 ARG A O 1
ATOM 4532 N N . GLY A 1 307 ? 21.381 11.859 -14.593 1.00 12.13 307 GLY A N 1
ATOM 4533 C CA . GLY A 1 307 ? 21.600 13.244 -14.936 1.00 11.96 307 GLY A CA 1
ATOM 4534 C C . GLY A 1 307 ? 20.505 14.151 -14.460 1.00 11.67 307 GLY A C 1
ATOM 4535 O O . GLY A 1 307 ? 19.757 13.791 -13.544 1.00 12.06 307 GLY A O 1
ATOM 4539 N N . VAL A 1 308 ? 20.390 15.317 -15.106 1.00 10.92 308 VAL A N 1
ATOM 4540 C CA . VAL A 1 308 ? 19.339 16.304 -14.860 1.00 10.90 308 VAL A CA 1
ATOM 4541 C C . VAL A 1 308 ? 18.733 16.706 -16.141 1.00 11.33 308 VAL A C 1
ATOM 4542 O O . VAL A 1 308 ? 19.313 16.540 -17.208 1.00 10.83 308 VAL A O 1
ATOM 4555 N N . MET A 1 309 ? 17.543 17.237 -16.034 1.00 11.07 309 MET A N 1
ATOM 4556 C CA . MET A 1 309 ? 16.806 17.769 -17.150 1.00 10.64 309 MET A CA 1
ATOM 4557 C C . MET A 1 309 ? 16.287 19.116 -16.791 1.00 10.48 309 MET A C 1
ATOM 4558 O O . MET A 1 309 ? 16.025 19.378 -15.645 1.00 10.97 309 MET A O 1
ATOM 4572 N N . THR A 1 310 ? 16.089 19.998 -17.785 1.00 10.64 310 THR A N 1
ATOM 4573 C CA . THR A 1 310 ? 15.441 21.236 -17.482 1.00 10.77 310 THR A CA 1
ATOM 4574 C C . THR A 1 310 ? 14.470 21.690 -18.544 1.00 10.57 310 THR A C 1
ATOM 4575 O O . THR A 1 310 ? 14.699 21.568 -19.757 1.00 10.82 310 THR A O 1
ATOM 4586 N N . TRP A 1 311 ? 13.375 22.235 -18.047 1.00 11.04 311 TRP A N 1
ATOM 4587 C CA . TRP A 1 311 ? 12.539 23.161 -18.814 1.00 11.68 311 TRP A CA 1
ATOM 4588 C C . TRP A 1 311 ? 13.079 24.553 -18.471 1.00 10.83 311 TRP A C 1
ATOM 4589 O O . TRP A 1 311 ? 12.877 25.015 -17.329 1.00 11.38 311 TRP A O 1
ATOM 4610 N N . SER A 1 312 ? 13.885 25.205 -19.308 1.00 11.42 312 SER A N 1
ATOM 4611 C CA . SER A 1 312 ? 14.192 24.824 -20.699 1.00 10.84 312 SER A CA 1
ATOM 4612 C C . SER A 1 312 ? 15.441 25.578 -21.086 1.00 10.58 312 SER A C 1
ATOM 4613 O O . SER A 1 312 ? 15.858 26.527 -20.410 1.00 11.39 312 SER A O 1
ATOM 4621 N N . VAL A 1 313 ? 16.022 25.201 -22.229 1.00 11.06 313 VAL A N 1
ATOM 4622 C CA . VAL A 1 313 ? 17.191 25.991 -22.688 1.00 11.68 313 VAL A CA 1
ATOM 4623 C C . VAL A 1 313 ? 16.830 27.421 -22.989 1.00 10.55 313 VAL A C 1
ATOM 4624 O O . VAL A 1 313 ? 17.585 28.312 -22.689 1.00 12.61 313 VAL A O 1
ATOM 4637 N N . ASN A 1 314 ? 15.636 27.628 -23.555 1.00 11.25 314 ASN A N 1
ATOM 4638 C CA . ASN A 1 314 ? 15.180 28.945 -23.832 1.00 10.61 314 ASN A CA 1
ATOM 4639 C C . ASN A 1 314 ? 15.040 29.757 -22.565 1.00 10.80 314 ASN A C 1
ATOM 4640 O O . ASN A 1 314 ? 15.358 30.957 -22.562 1.00 12.24 314 ASN A O 1
ATOM 4651 N N . TRP A 1 315 ? 14.533 29.138 -21.507 1.00 11.10 315 TRP A N 1
ATOM 4652 C CA . TRP A 1 315 ? 14.479 29.866 -20.245 1.00 12.02 315 TRP A CA 1
ATOM 4653 C C . TRP A 1 315 ? 15.839 30.117 -19.655 1.00 11.26 315 TRP A C 1
ATOM 4654 O O . TRP A 1 315 ? 16.057 31.188 -19.073 1.00 11.90 315 TRP A O 1
ATOM 4675 N N . ASP A 1 316 ? 16.736 29.169 -19.781 1.00 11.85 316 ASP A N 1
ATOM 4676 C CA . ASP A 1 316 ? 18.094 29.402 -19.265 1.00 11.50 316 ASP A CA 1
ATOM 4677 C C . ASP A 1 316 ? 18.790 30.529 -20.007 1.00 11.68 316 ASP A C 1
ATOM 4678 O O . ASP A 1 316 ? 19.694 31.181 -19.426 1.00 13.34 316 ASP A O 1
ATOM 4687 N N . MET A 1 317 ? 18.341 30.787 -21.220 1.00 11.13 317 MET A N 1
ATOM 4688 C CA . MET A 1 317 ? 18.857 31.839 -22.057 1.00 12.41 317 MET A CA 1
ATOM 4689 C C . MET A 1 317 ? 17.936 33.064 -22.085 1.00 13.58 317 MET A C 1
ATOM 4690 O O . MET A 1 317 ? 18.092 33.957 -22.856 1.00 14.27 317 MET A O 1
ATOM 4704 N N . GLY A 1 318 ? 16.949 33.068 -21.203 1.00 12.43 318 GLY A N 1
ATOM 4705 C CA . GLY A 1 318 ? 15.891 34.053 -21.189 1.00 14.14 318 GLY A CA 1
ATOM 4706 C C . GLY A 1 318 ? 16.249 35.188 -20.277 1.00 12.66 318 GLY A C 1
ATOM 4707 O O . GLY A 1 318 ? 17.370 35.387 -19.859 1.00 13.62 318 GLY A O 1
ATOM 4711 N N . THR A 1 319 ? 15.220 36.003 -20.027 1.00 13.87 319 THR A N 1
ATOM 4712 C CA . THR A 1 319 ? 15.322 37.208 -19.226 1.00 14.87 319 THR A CA 1
ATOM 4713 C C . THR A 1 319 ? 14.241 37.285 -18.181 1.00 15.37 319 THR A C 1
ATOM 4714 O O . THR A 1 319 ? 13.194 36.677 -18.318 1.00 14.62 319 THR A O 1
ATOM 4725 N N . ASP A 1 320 ? 14.510 37.917 -17.089 1.00 14.95 320 ASP A N 1
ATOM 4726 C CA . ASP A 1 320 ? 13.519 38.166 -16.084 1.00 13.61 320 ASP A CA 1
ATOM 4727 C C . ASP A 1 320 ? 12.639 39.365 -16.498 1.00 14.79 320 ASP A C 1
ATOM 4728 O O . ASP A 1 320 ? 12.779 39.925 -17.575 1.00 15.02 320 ASP A O 1
ATOM 4737 N N . ALA A 1 321 ? 11.698 39.737 -15.640 1.00 15.98 321 ALA A N 1
ATOM 4738 C CA . ALA A 1 321 ? 10.724 40.768 -15.948 1.00 17.64 321 ALA A CA 1
ATOM 4739 C C . ALA A 1 321 ? 11.339 42.128 -16.211 1.00 20.10 321 ALA A C 1
ATOM 4740 O O . ALA A 1 321 ? 10.726 42.921 -16.882 1.00 21.33 321 ALA A O 1
ATOM 4747 N N . ALA A 1 322 ? 12.525 42.382 -15.680 1.00 17.87 322 ALA A N 1
ATOM 4748 C CA . ALA A 1 322 ? 13.254 43.605 -15.872 1.00 19.06 322 ALA A CA 1
ATOM 4749 C C . ALA A 1 322 ? 14.272 43.500 -17.009 1.00 17.11 322 ALA A C 1
ATOM 4750 O O . ALA A 1 322 ? 15.113 44.412 -17.217 1.00 19.00 322 ALA A O 1
ATOM 4757 N N . ASN A 1 323 ? 14.210 42.436 -17.757 1.00 15.78 323 ASN A N 1
ATOM 4758 C CA . ASN A 1 323 ? 15.059 42.188 -18.896 1.00 14.40 323 ASN A CA 1
ATOM 4759 C C . ASN A 1 323 ? 16.488 41.849 -18.530 1.00 14.52 323 ASN A C 1
ATOM 4760 O O . ASN A 1 323 ? 17.358 41.956 -19.389 1.00 17.15 323 ASN A O 1
ATOM 4771 N N . ASN A 1 324 ? 16.759 41.395 -17.340 1.00 15.19 324 ASN A N 1
ATOM 4772 C CA . ASN A 1 324 ? 18.058 40.929 -16.981 1.00 15.81 324 ASN A CA 1
ATOM 4773 C C . ASN A 1 324 ? 18.206 39.489 -17.458 1.00 15.15 324 ASN A C 1
ATOM 4774 O O . ASN A 1 324 ? 17.317 38.667 -17.243 1.00 15.05 324 ASN A O 1
ATOM 4785 N N . SER A 1 325 ? 19.299 39.173 -18.122 1.00 14.80 325 SER A N 1
ATOM 4786 C CA . SER A 1 325 ? 19.547 37.829 -18.572 1.00 14.12 325 SER A CA 1
ATOM 4787 C C . SER A 1 325 ? 19.697 36.870 -17.431 1.00 13.58 325 SER A C 1
ATOM 4788 O O . SER A 1 325 ? 20.381 37.116 -16.436 1.00 16.08 325 SER A O 1
ATOM 4796 N N . TYR A 1 326 ? 19.057 35.710 -17.524 1.00 13.07 326 TYR A N 1
ATOM 4797 C CA . TYR A 1 326 ? 19.279 34.606 -16.608 1.00 14.31 326 TYR A CA 1
ATOM 4798 C C . TYR A 1 326 ? 20.689 34.028 -16.754 1.00 13.51 326 TYR A C 1
ATOM 4799 O O . TYR A 1 326 ? 21.178 33.307 -15.884 1.00 15.29 326 TYR A O 1
ATOM 4817 N N . ASN A 1 327 ? 21.369 34.323 -17.884 1.00 14.03 327 ASN A N 1
ATOM 4818 C CA . ASN A 1 327 ? 22.773 34.083 -18.027 1.00 13.85 327 ASN A CA 1
ATOM 4819 C C . ASN A 1 327 ? 23.181 32.660 -17.833 1.00 13.97 327 ASN A C 1
ATOM 4820 O O . ASN A 1 327 ? 24.240 32.392 -17.250 1.00 15.68 327 ASN A O 1
ATOM 4831 N N . GLN A 1 328 ? 22.359 31.741 -18.318 1.00 13.52 328 GLN A N 1
ATOM 4832 C CA . GLN A 1 328 ? 22.730 30.323 -18.333 1.00 13.71 328 GLN A CA 1
ATOM 4833 C C . GLN A 1 328 ? 23.037 29.779 -17.003 1.00 12.77 328 GLN A C 1
ATOM 4834 O O . GLN A 1 328 ? 23.822 28.876 -16.831 1.00 13.94 328 GLN A O 1
ATOM 4848 N N . GLN A 1 329 ? 22.328 30.270 -16.009 1.00 13.34 329 GLN A N 1
ATOM 4849 C CA . GLN A 1 329 ? 22.646 29.904 -14.638 1.00 13.93 329 GLN A CA 1
ATOM 4850 C C . GLN A 1 329 ? 22.427 28.411 -14.372 1.00 12.51 329 GLN A C 1
ATOM 4851 O O . GLN A 1 329 ? 23.157 27.811 -13.571 1.00 14.46 329 GLN A O 1
ATOM 4865 N N . PHE A 1 330 ? 21.409 27.790 -14.986 1.00 13.11 330 PHE A N 1
ATOM 4866 C CA . PHE A 1 330 ? 21.123 26.374 -14.750 1.00 11.98 330 PHE A CA 1
ATOM 4867 C C . PHE A 1 330 ? 22.299 25.526 -15.255 1.00 11.44 330 PHE A C 1
ATOM 4868 O O . PHE A 1 330 ? 22.822 24.710 -14.491 1.00 12.23 330 PHE A O 1
ATOM 4885 N N . ILE A 1 331 ? 22.741 25.709 -16.483 1.00 13.53 331 ILE A N 1
ATOM 4886 C CA . ILE A 1 331 ? 23.808 24.904 -16.978 1.00 12.68 331 ILE A CA 1
ATOM 4887 C C . ILE A 1 331 ? 25.080 25.236 -16.282 1.00 14.29 331 ILE A C 1
ATOM 4888 O O . ILE A 1 331 ? 25.884 24.343 -16.071 1.00 13.82 331 ILE A O 1
ATOM 4904 N N . LYS A 1 332 ? 25.272 26.484 -15.845 1.00 13.91 332 LYS A N 1
ATOM 4905 C CA . LYS A 1 332 ? 26.425 26.754 -15.005 1.00 12.97 332 LYS A CA 1
ATOM 4906 C C . LYS A 1 332 ? 26.394 25.976 -13.701 1.00 14.35 332 LYS A C 1
ATOM 4907 O O . LYS A 1 332 ? 27.406 25.495 -13.247 1.00 17.34 332 LYS A O 1
ATOM 4926 N N . ASP A 1 333 ? 25.274 25.915 -13.053 1.00 13.00 333 ASP A N 1
ATOM 4927 C CA . ASP A 1 333 ? 25.155 25.184 -11.807 1.00 14.22 333 ASP A CA 1
ATOM 4928 C C . ASP A 1 333 ? 25.334 23.670 -11.940 1.00 14.40 333 ASP A C 1
ATOM 4929 O O . ASP A 1 333 ? 25.838 23.069 -11.077 1.00 15.03 333 ASP A O 1
ATOM 4938 N N . TYR A 1 334 ? 24.845 23.063 -13.006 1.00 13.39 334 TYR A N 1
ATOM 4939 C CA . TYR A 1 334 ? 24.758 21.606 -13.059 1.00 12.65 334 TYR A CA 1
ATOM 4940 C C . TYR A 1 334 ? 25.557 20.934 -14.139 1.00 13.48 334 TYR A C 1
ATOM 4941 O O . TYR A 1 334 ? 25.766 19.727 -14.028 1.00 14.03 334 TYR A O 1
ATOM 4959 N N . GLY A 1 335 ? 25.955 21.631 -15.200 1.00 12.95 335 GLY A N 1
ATOM 4960 C CA . GLY A 1 335 ? 26.641 20.974 -16.304 1.00 14.60 335 GLY A CA 1
ATOM 4961 C C . GLY A 1 335 ? 27.890 20.230 -15.914 1.00 12.60 335 GLY A C 1
ATOM 4962 O O . GLY A 1 335 ? 28.033 19.059 -16.139 1.00 14.54 335 GLY A O 1
ATOM 4966 N N . ASN A 1 336 ? 28.808 20.940 -15.299 1.00 14.15 336 ASN A N 1
ATOM 4967 C CA . ASN A 1 336 ? 30.046 20.322 -14.876 1.00 16.54 336 ASN A CA 1
ATOM 4968 C C . ASN A 1 336 ? 29.765 19.234 -13.843 1.00 16.76 336 ASN A C 1
ATOM 4969 O O . ASN A 1 336 ? 30.372 18.151 -13.886 1.00 16.55 336 ASN A O 1
ATOM 4980 N N . PHE A 1 337 ? 28.891 19.508 -12.909 1.00 14.85 337 PHE A N 1
ATOM 4981 C CA . PHE A 1 337 ? 28.588 18.593 -11.864 1.00 15.22 337 PHE A CA 1
ATOM 4982 C C . PHE A 1 337 ? 28.163 17.235 -12.431 1.00 14.44 337 PHE A C 1
ATOM 4983 O O . PHE A 1 337 ? 28.619 16.177 -12.025 1.00 15.91 337 PHE A O 1
ATOM 5000 N N . ILE A 1 338 ? 27.271 17.269 -13.423 1.00 14.27 338 ILE A N 1
ATOM 5001 C CA . ILE A 1 338 ? 26.760 16.024 -14.003 1.00 14.64 338 ILE A CA 1
ATOM 5002 C C . ILE A 1 338 ? 27.798 15.401 -14.955 1.00 16.02 338 ILE A C 1
ATOM 5003 O O . ILE A 1 338 ? 27.998 14.177 -14.922 1.00 17.02 338 ILE A O 1
ATOM 5019 N N . HIS A 1 339 ? 28.434 16.188 -15.824 1.00 15.66 339 HIS A N 1
ATOM 5020 C CA . HIS A 1 339 ? 29.242 15.575 -16.808 1.00 15.78 339 HIS A CA 1
ATOM 5021 C C . HIS A 1 339 ? 30.551 15.042 -16.218 1.00 18.55 339 HIS A C 1
ATOM 5022 O O . HIS A 1 339 ? 31.201 14.173 -16.820 1.00 22.99 339 HIS A O 1
ATOM 5036 N N . ASN A 1 340 ? 30.949 15.560 -15.069 1.00 17.72 340 ASN A N 1
ATOM 5037 C CA . ASN A 1 340 ? 32.138 15.068 -14.403 1.00 22.22 340 ASN A CA 1
ATOM 5038 C C . ASN A 1 340 ? 31.913 13.773 -13.602 1.00 24.11 340 ASN A C 1
ATOM 5039 O O . ASN A 1 340 ? 32.867 13.240 -13.075 1.00 30.02 340 ASN A O 1
ATOM 5050 N N . GLN A 1 341 ? 30.703 13.223 -13.544 1.00 22.57 341 GLN A N 1
ATOM 5051 C CA . GLN A 1 341 ? 30.484 11.939 -12.862 1.00 22.42 341 GLN A CA 1
ATOM 5052 C C . GLN A 1 341 ? 30.948 10.747 -13.702 1.00 24.03 341 GLN A C 1
ATOM 5053 O O . GLN A 1 341 ? 31.073 10.850 -14.938 1.00 26.79 341 GLN A O 1
ATOM 5067 N N . LEU A 1 342 ? 31.120 9.596 -13.045 1.00 26.02 342 LEU A N 1
ATOM 5068 C CA . LEU A 1 342 ? 31.455 8.355 -13.716 1.00 28.68 342 LEU A CA 1
ATOM 5069 C C . LEU A 1 342 ? 30.342 7.896 -14.646 1.00 26.93 342 LEU A C 1
ATOM 5070 O O . LEU A 1 342 ? 29.169 8.248 -14.434 1.00 25.62 342 LEU A O 1
ATOM 5086 N N . PRO A 1 343 ? 30.718 7.119 -15.697 1.00 27.88 343 PRO A N 1
ATOM 5087 C CA . PRO A 1 343 ? 29.708 6.641 -16.628 1.00 29.55 343 PRO A CA 1
ATOM 5088 C C . PRO A 1 343 ? 28.739 5.677 -15.891 1.00 27.25 343 PRO A C 1
ATOM 5089 O O . PRO A 1 343 ? 29.123 4.988 -14.949 1.00 31.52 343 PRO A O 1
ATOM 5100 N N . PRO A 1 344 ? 27.463 5.672 -16.318 1.00 31.44 344 PRO A N 1
ATOM 5101 C CA . PRO A 1 344 ? 26.448 4.743 -15.804 1.00 31.11 344 PRO A CA 1
ATOM 5102 C C . PRO A 1 344 ? 26.844 3.308 -16.104 1.00 39.74 344 PRO A C 1
ATOM 5103 O O . PRO A 1 344 ? 27.700 3.036 -16.948 1.00 45.89 344 PRO A O 1
ATOM 5114 N N . VAL A 1 345 ? 26.263 2.402 -15.329 1.00 41.36 345 VAL A N 1
ATOM 5115 C CA . VAL A 1 345 ? 26.374 0.967 -15.565 1.00 43.06 345 VAL A CA 1
ATOM 5116 C C . VAL A 1 345 ? 24.964 0.368 -15.440 1.00 44.42 345 VAL A C 1
ATOM 5117 O O . VAL A 1 345 ? 24.269 0.615 -14.425 1.00 43.49 345 VAL A O 1
#

B-factor: mean 22.12, std 9.98, range [9.94, 75.17]

CATH classification: 3.20.20.80

InterPro domains:
  IPR001223 Glycoside hydrolase family 18, catalytic domain [PF00704] (33-325)
  IPR001223 Glycoside hydrolase family 18, catalytic domain [PS51910] (31-329)
  IPR001579 Glycosyl hydrolase family 18, active site [PS01095] (145-153)
  IPR003610 Carbohydrate binding module family 5/12 [PF02839] (510-549)
  IPR003610 Carbohydrate binding module family 5/12 [SM00495] (507-550)
  IPR011583 Chitinase II/V-like, catalytic domain [SM00636] (31-316)
  IPR013783 Immunoglobulin-like fold [G3DSA:2.60.40.10] (345-421)
  IPR013783 Immunoglobulin-like fold [G3DSA:2.60.40.10] (422-505)
  IPR017853 Glycoside hydrolase superfamily [SSF51445] (29-325)
  IPR032179 Pesticidal crystal protein Cry22Aa, Ig-like domain [PF16403] (351-421)
  IPR032179 Pesticidal crystal protein Cry22Aa, Ig-like domain [PF16403] (428-500)
  IPR036573 Carbohydrate-binding module superfamily 5/12 [SSF51055] (504-549)

Secondary structure (DSSP, 8-state):
-------S-EEEEEEESSS-EEPTTS-EE----GGGS-TT--EEEEEEEB---GGG-SS-B----GGG---HHHHHHHHHHHHHTT-EEEEEEEETT------TTTHHHHHHHHHHHHHHH---EEEEEE-HHHHTSTTHHHHHHHHHHHHHHHHHTTT---EEEE--BGGGGBTT-TTHHHHHHTTTT--EE--B-SS-TT-EEEETTTEEEETT-GGGHHHHHHHHHHHHHHT-TTB----GGGBEEEEESSTTT-SS---S-HHHHHHHHHHHHHTT----EEEEE-HHHHT-B-TT--B-TTHHHHHHHHHHHTSPPP-